Protein AF-0000000087669692 (afdb_homodimer)

Solvent-accessible surface area (backbone atoms only — not comparable to full-atom values): 17038 Å² total; per-residue (Å²): 130,80,78,64,77,82,60,92,46,77,58,38,52,34,36,31,31,27,48,83,91,42,57,36,29,36,57,44,85,36,50,75,47,77,41,70,62,71,89,55,45,75,57,82,96,53,59,87,31,47,56,17,36,40,78,55,97,84,40,79,26,45,31,32,31,46,30,33,65,43,67,43,72,66,70,76,84,46,93,59,8,26,28,41,28,28,48,57,96,85,40,61,37,26,36,36,40,49,28,75,69,48,76,48,77,39,50,35,80,47,56,32,62,45,39,73,72,61,49,75,67,29,44,80,28,45,58,17,31,32,75,42,100,90,43,47,27,43,27,48,31,62,68,58,69,47,57,74,57,52,62,66,77,102,129,81,81,66,77,83,61,90,48,78,57,37,52,33,38,30,29,29,49,84,94,41,56,36,28,37,58,44,84,36,50,75,48,78,41,69,64,71,88,54,47,73,57,83,96,54,59,86,30,47,56,17,34,40,76,57,95,85,40,79,26,45,28,32,33,46,29,34,65,42,67,43,72,68,71,77,84,48,92,60,10,26,28,41,28,28,48,58,96,83,40,60,38,26,36,37,40,50,28,74,68,47,76,49,76,40,50,34,81,48,55,32,64,44,41,75,74,60,48,77,68,29,45,76,29,45,59,18,31,32,74,44,99,89,44,48,26,41,26,47,30,63,68,58,70,48,57,76,58,52,64,67,77,100

Nearest PDB structures (foldseek):
  8c5v-assembly1_H  TM=7.195E-01  e=1.437E-11  Escherichia coli
  2qdl-assembly2_B  TM=7.842E-01  e=9.336E-11  Caldanaerobacter subterraneus subsp. tengcongensis MB4
  2qdl-assembly1_A  TM=7.684E-01  e=5.931E-11  Caldanaerobacter subterraneus subsp. tengcongensis MB4
  4jpb-assembly1_W  TM=7.250E-01  e=1.742E-10  Thermotoga maritima MSB8
  2ho9-assembly1_A  TM=6.344E-01  e=1.627E-08  Escherichia coli

InterPro domains:
  IPR002545 CheW-like domain [PF01584] (13-148)
  IPR002545 CheW-like domain [PS50851] (11-151)
  IPR002545 CheW-like domain [SM00260] (12-146)
  IPR036061 CheW-like domain superfamily [SSF50341] (6-149)
  IPR039315 Chemotaxis protein CheW [PTHR22617] (7-150)

Sequence (308 aa):
MTNAIKQTGAYLEIVSFHLGDQEFCIDIMAIREIRGWAPVTPMPHTPPYVLGLINLRGAVIPVIDMACRLGMKMTEPSERSAIIVTDIAGKLVGLLVEQVSDMMTIKSEDLQPAPEIIPEAQRAFCRGIVALEKTMVCFLNLDTVIADELAQAAMTNAIKQTGAYLEIVSFHLGDQEFCIDIMAIREIRGWAPVTPMPHTPPYVLGLINLRGAVIPVIDMACRLGMKMTEPSERSAIIVTDIAGKLVGLLVEQVSDMMTIKSEDLQPAPEIIPEAQRAFCRGIVALEKTMVCFLNLDTVIADELAQAA

Foldseek 3Di:
DPPPPPDVDQKFKWWWADDVPDIDIDGPVFFPDKAADDQADDDPPDDPQFRHWDDDPNDTAIEGAPQVVVPHDGDDGDRQWMWGWGQDPNHTYTYIGRHTDDIDMDGPVVDAPPAPPCPPVCVQQFPDWDDDPRHIDGDGDVCSVCVPPVVVVD/DPPPPPDVDQKFKWWWADDVPDIDIDGPVFFPDKAADDQADDDPPDDPQFRHWDADPNDTAIEGAPQVVVPHDGDDGDRQWMWGWGQDPNHTYTYIGRHTDDIDMDGPVVDAPPAPPCPPVCVQQFPDWDDDPRHIDGDGDVCSVCVPPVVVVD

pLDDT: mean 79.68, std 17.05, range [22.25, 97.38]

Radius of gyration: 23.12 Å; Cα contacts (8 Å, |Δi|>4): 665; chains: 2; bounding box: 38×72×53 Å

Organism: NCBI:txid484088

Secondary structure (DSSP, 8-state):
--------SSEEEEEEEEETTEEEEEEGGGEEEEEE----B--TT--TTEEEEEEETTEEEEEEEHHHHTTSPPP---TT-EEEEEEETTEEEEEEESEEEEEEEEEGGGEEE--S---HHHHTTEEEEEEETTEEEEEE-HHHHHTTHHHHH-/--------SSEEEEEEEEETTEEEEEEGGGEEEEEE----B--TT--TTEEEEEEETTEEEEEEEHHHHTTSPPP---TT-EEEEEEETTEEEEEEESEEEEEEEEEGGGEEE--S---HHHHTTEEEEEEETTEEEEEE-HHHHHTTHHHHH-

Structure (mmCIF, N/CA/C/O backbone):
data_AF-0000000087669692-model_v1
#
loop_
_entity.id
_entity.type
_entity.pdbx_description
1 polymer 'Chemotaxis protein CheW'
#
loop_
_atom_site.group_PDB
_atom_site.id
_atom_site.type_symbol
_atom_site.label_atom_id
_atom_site.label_alt_id
_atom_site.label_comp_id
_atom_site.label_asym_id
_atom_site.label_entity_id
_atom_site.label_seq_id
_atom_site.pdbx_PDB_ins_code
_atom_site.Cartn_x
_atom_site.Cartn_y
_atom_site.Cartn_z
_atom_site.occupancy
_atom_site.B_iso_or_equiv
_atom_site.auth_seq_id
_atom_site.auth_comp_id
_atom_site.auth_asym_id
_atom_site.auth_atom_id
_atom_site.pdbx_PDB_model_num
ATOM 1 N N . MET A 1 1 ? 18.719 0.475 -1.117 1 22.3 1 MET A N 1
ATOM 2 C CA . MET A 1 1 ? 18.766 0.199 -2.551 1 22.3 1 MET A CA 1
ATOM 3 C C . MET A 1 1 ? 17.359 0.215 -3.143 1 22.3 1 MET A C 1
ATOM 5 O O . MET A 1 1 ? 16.438 -0.427 -2.615 1 22.3 1 MET A O 1
ATOM 9 N N . THR A 1 2 ? 16.953 1.248 -3.791 1 26.53 2 THR A N 1
ATOM 10 C CA . THR A 1 2 ? 15.656 1.554 -4.395 1 26.53 2 THR A CA 1
ATOM 11 C C . THR A 1 2 ? 15.188 0.402 -5.277 1 26.53 2 THR A C 1
ATOM 13 O O . THR A 1 2 ? 15.898 -0.017 -6.191 1 26.53 2 THR A O 1
ATOM 16 N N . ASN A 1 3 ? 14.633 -0.543 -4.711 1 30.31 3 ASN A N 1
ATOM 17 C CA . ASN A 1 3 ? 14.227 -1.7 -5.5 1 30.31 3 ASN A CA 1
ATOM 18 C C . ASN A 1 3 ? 13.57 -1.28 -6.809 1 30.31 3 ASN A C 1
ATOM 20 O O . ASN A 1 3 ? 12.359 -1.04 -6.852 1 30.31 3 ASN A O 1
ATOM 24 N N . ALA A 1 4 ? 14.281 -0.591 -7.605 1 34.56 4 ALA A N 1
ATOM 25 C CA . ALA A 1 4 ? 13.953 -0.287 -8.992 1 34.56 4 ALA A CA 1
ATOM 26 C C . ALA A 1 4 ? 13.461 -1.531 -9.727 1 34.56 4 ALA A C 1
ATOM 28 O O . ALA A 1 4 ? 14.148 -2.557 -9.75 1 34.56 4 ALA A O 1
ATOM 29 N N . ILE A 1 5 ? 12.18 -1.59 -9.867 1 41.03 5 ILE A N 1
ATOM 30 C CA . ILE A 1 5 ? 11.648 -2.629 -10.742 1 41.03 5 ILE A CA 1
ATOM 31 C C . ILE A 1 5 ? 12.305 -2.531 -12.117 1 41.03 5 ILE A C 1
ATOM 33 O O . ILE A 1 5 ? 12.148 -1.529 -12.812 1 41.03 5 ILE A O 1
ATOM 37 N N . LYS A 1 6 ? 13.508 -3.104 -12.289 1 40.5 6 LYS A N 1
ATOM 38 C CA . LYS A 1 6 ? 14.148 -3.17 -13.602 1 40.5 6 LYS A CA 1
ATOM 39 C C . LYS A 1 6 ? 13.195 -3.732 -14.648 1 40.5 6 LYS A C 1
ATOM 41 O O . LYS A 1 6 ? 12.734 -4.871 -14.531 1 40.5 6 LYS A O 1
ATOM 46 N N . GLN A 1 7 ? 12.461 -2.738 -15.234 1 46.75 7 GLN A N 1
ATOM 47 C CA . GLN A 1 7 ? 11.555 -3.158 -16.297 1 46.75 7 GLN A CA 1
ATOM 48 C C . GLN A 1 7 ? 12.234 -3.08 -17.672 1 46.75 7 GLN A C 1
ATOM 50 O O . GLN A 1 7 ? 12.867 -2.072 -18 1 46.75 7 GLN A O 1
ATOM 55 N N . THR A 1 8 ? 12.695 -4.098 -18.266 1 47.72 8 THR A N 1
ATOM 56 C CA . THR A 1 8 ? 13.5 -4.121 -19.484 1 47.72 8 THR A CA 1
ATOM 57 C C . THR A 1 8 ? 12.727 -3.529 -20.656 1 47.72 8 THR A C 1
ATOM 59 O O . THR A 1 8 ? 13.32 -2.973 -21.594 1 47.72 8 THR A O 1
ATOM 62 N N . GLY A 1 9 ? 11.336 -3.781 -20.688 1 57.25 9 GLY A N 1
ATOM 63 C CA . GLY A 1 9 ? 10.586 -3.344 -21.859 1 57.25 9 GLY A CA 1
ATOM 64 C C . GLY A 1 9 ? 9.5 -2.346 -21.516 1 57.25 9 GLY A C 1
ATOM 65 O O . GLY A 1 9 ? 9.219 -2.086 -20.344 1 57.25 9 GLY A O 1
ATOM 66 N N . ALA A 1 10 ? 9.023 -1.703 -22.703 1 70.5 10 ALA A N 1
ATOM 67 C CA . ALA A 1 10 ? 7.969 -0.697 -22.609 1 70.5 10 ALA A CA 1
ATOM 68 C C . ALA A 1 10 ? 6.684 -1.3 -22.062 1 70.5 10 ALA A C 1
ATOM 70 O O . ALA A 1 10 ? 5.844 -0.586 -21.5 1 70.5 10 ALA A O 1
ATOM 71 N N . TYR A 1 11 ? 6.672 -2.738 -22.25 1 77.56 11 TYR A N 1
ATOM 72 C CA . TYR A 1 11 ? 5.43 -3.373 -21.828 1 77.56 11 TYR A CA 1
ATOM 73 C C . TYR A 1 11 ? 5.707 -4.602 -20.969 1 77.56 11 TYR A C 1
ATOM 75 O O . TYR A 1 11 ? 6.785 -5.195 -21.062 1 77.56 11 TYR A O 1
ATOM 83 N N . LEU A 1 12 ? 4.836 -4.859 -20.062 1 80.62 12 LEU A N 1
ATOM 84 C CA . LEU A 1 12 ? 4.863 -6.016 -19.172 1 80.62 12 LEU A CA 1
ATOM 85 C C . LEU A 1 12 ? 3.588 -6.844 -19.312 1 80.62 12 LEU A C 1
ATOM 87 O O . LEU A 1 12 ? 2.486 -6.289 -19.359 1 80.62 12 LEU A O 1
ATOM 91 N N . GLU A 1 13 ? 3.785 -8.18 -19.562 1 86.62 13 GLU A N 1
ATOM 92 C CA . GLU A 1 13 ? 2.646 -9.094 -19.594 1 86.62 13 GLU A CA 1
ATOM 93 C C . GLU A 1 13 ? 2.41 -9.727 -18.219 1 86.62 13 GLU A C 1
ATOM 95 O O . GLU A 1 13 ? 3.316 -10.336 -17.656 1 86.62 13 GLU A O 1
ATOM 100 N N . ILE A 1 14 ? 1.156 -9.531 -17.734 1 90.56 14 ILE A N 1
ATOM 101 C CA . ILE A 1 14 ? 0.878 -10.023 -16.391 1 90.56 14 ILE A CA 1
ATOM 102 C C . ILE A 1 14 ? -0.337 -10.945 -16.422 1 90.56 14 ILE A C 1
ATOM 104 O O . ILE A 1 14 ? -1.172 -10.859 -17.328 1 90.56 14 ILE A O 1
ATOM 108 N N . VAL A 1 15 ? -0.343 -11.93 -15.5 1 94 15 VAL A N 1
ATOM 109 C CA . VAL A 1 15 ? -1.517 -12.742 -15.195 1 94 15 VAL A CA 1
ATOM 110 C C . VAL A 1 15 ? -2.049 -12.383 -13.812 1 94 15 VAL A C 1
ATOM 112 O O . VAL A 1 15 ? -1.288 -12.328 -12.844 1 94 15 VAL A O 1
ATOM 115 N N . SER A 1 16 ? -3.299 -12 -13.727 1 93.19 16 SER A N 1
ATOM 116 C CA . SER A 1 16 ? -3.906 -11.711 -12.438 1 93.19 16 SER A CA 1
ATOM 117 C C . SER A 1 16 ? -4.734 -12.891 -11.938 1 93.19 16 SER A C 1
ATOM 119 O O . SER A 1 16 ? -5.195 -13.711 -12.727 1 93.19 16 SER A O 1
ATOM 121 N N . PHE A 1 17 ? -4.801 -13.031 -10.602 1 93.69 17 PHE A N 1
ATOM 122 C CA . PHE A 1 17 ? -5.59 -14.086 -9.984 1 93.69 17 PHE A CA 1
ATOM 123 C C . PHE A 1 17 ? -6.176 -13.617 -8.656 1 93.69 17 PHE A C 1
ATOM 125 O O . PHE A 1 17 ? -5.688 -12.656 -8.062 1 93.69 17 PHE A O 1
ATOM 132 N N . HIS A 1 18 ? -7.113 -14.422 -8.172 1 92.88 18 HIS A N 1
ATOM 133 C CA . HIS A 1 18 ? -7.793 -14.086 -6.922 1 92.88 18 HIS A CA 1
ATOM 134 C C . HIS A 1 18 ? -7.449 -15.086 -5.82 1 92.88 18 HIS A C 1
ATOM 136 O O . HIS A 1 18 ? -7.324 -16.281 -6.082 1 92.88 18 HIS A O 1
ATOM 142 N N . LEU A 1 19 ? -7.289 -14.586 -4.715 1 92.44 19 LEU A N 1
ATOM 143 C CA . LEU A 1 19 ? -7.289 -15.297 -3.441 1 92.44 19 LEU A CA 1
ATOM 144 C C . LEU A 1 19 ? -8.336 -14.727 -2.496 1 92.44 19 LEU A C 1
ATOM 146 O O . LEU A 1 19 ? -8.102 -13.703 -1.846 1 92.44 19 LEU A O 1
ATOM 150 N N . GLY A 1 20 ? -9.422 -15.406 -2.439 1 87.94 20 GLY A N 1
ATOM 151 C CA . GLY A 1 20 ? -10.539 -14.758 -1.778 1 87.94 20 GLY A CA 1
ATOM 152 C C . GLY A 1 20 ? -10.961 -13.461 -2.449 1 87.94 20 GLY A C 1
ATOM 153 O O . GLY A 1 20 ? -11.211 -13.43 -3.656 1 87.94 20 GLY A O 1
ATOM 154 N N . ASP A 1 21 ? -10.977 -12.398 -1.621 1 80.75 21 ASP A N 1
ATOM 155 C CA . ASP A 1 21 ? -11.438 -11.117 -2.129 1 80.75 21 ASP A CA 1
ATOM 156 C C . ASP A 1 21 ? -10.273 -10.281 -2.666 1 80.75 21 ASP A C 1
ATOM 158 O O . ASP A 1 21 ? -10.477 -9.18 -3.176 1 80.75 21 ASP A O 1
ATOM 162 N N . GLN A 1 22 ? -9.133 -10.828 -2.549 1 82.25 22 GLN A N 1
ATOM 163 C CA . GLN A 1 22 ? -7.961 -10.062 -2.959 1 82.25 22 GLN A CA 1
ATOM 164 C C . GLN A 1 22 ? -7.445 -10.531 -4.316 1 82.25 22 GLN A C 1
ATOM 166 O O . GLN A 1 22 ? -7.508 -11.727 -4.629 1 82.25 22 GLN A O 1
ATOM 171 N N . GLU A 1 23 ? -6.953 -9.5 -5.062 1 87.88 23 GLU A N 1
ATOM 172 C CA . GLU A 1 23 ? -6.375 -9.797 -6.371 1 87.88 23 GLU A CA 1
ATOM 173 C C . GLU A 1 23 ? -4.875 -9.516 -6.387 1 87.88 23 GLU A C 1
ATOM 175 O O . GLU A 1 23 ? -4.418 -8.523 -5.812 1 87.88 23 GLU A O 1
ATOM 180 N N . PHE A 1 24 ? -4.152 -10.453 -7.035 1 88.94 24 PHE A N 1
ATOM 181 C CA . PHE A 1 24 ? -2.713 -10.336 -7.223 1 88.94 24 PHE A CA 1
ATOM 182 C C . PHE A 1 24 ? -2.334 -10.57 -8.68 1 88.94 24 PHE A C 1
ATOM 184 O O . PHE A 1 24 ? -3.154 -11.031 -9.477 1 88.94 24 PHE A O 1
ATOM 191 N N . CYS A 1 25 ? -1.104 -10.195 -8.992 1 89.56 25 CYS A N 1
ATOM 192 C CA . CYS A 1 25 ? -0.641 -10.531 -10.336 1 89.56 25 CYS A CA 1
ATOM 193 C C . CYS A 1 25 ? 0.839 -10.898 -10.328 1 89.56 25 CYS A C 1
ATOM 195 O O . CYS A 1 25 ? 1.552 -10.594 -9.367 1 89.56 25 CYS A O 1
ATOM 197 N N . ILE A 1 26 ? 1.189 -11.711 -11.375 1 91.81 26 ILE A N 1
ATOM 198 C CA . ILE A 1 26 ? 2.576 -12.117 -11.555 1 91.81 26 ILE A CA 1
ATOM 199 C C . ILE A 1 26 ? 2.992 -11.922 -13.008 1 91.81 26 ILE A C 1
ATOM 201 O O . ILE A 1 26 ? 2.143 -11.75 -13.883 1 91.81 26 ILE A O 1
ATOM 205 N N . ASP A 1 27 ? 4.273 -11.945 -13.172 1 86.75 27 ASP A N 1
ATOM 206 C CA . ASP A 1 27 ? 4.863 -11.852 -14.508 1 86.75 27 ASP A CA 1
ATOM 207 C C . ASP A 1 27 ? 4.559 -13.109 -15.328 1 86.75 27 ASP A C 1
ATOM 209 O O . ASP A 1 27 ? 4.824 -14.227 -14.883 1 86.75 27 ASP A O 1
ATOM 213 N N . ILE A 1 28 ? 4.043 -12.883 -16.484 1 91.44 28 ILE A N 1
ATOM 214 C CA . ILE A 1 28 ? 3.705 -14.008 -17.359 1 91.44 28 ILE A CA 1
ATOM 215 C C . ILE A 1 28 ? 4.973 -14.773 -17.734 1 91.44 28 ILE A C 1
ATOM 217 O O . ILE A 1 28 ? 4.918 -15.969 -18 1 91.44 28 ILE A O 1
ATOM 221 N N . MET A 1 29 ? 6.059 -14.141 -17.734 1 84.81 29 MET A N 1
ATOM 222 C CA . MET A 1 29 ? 7.316 -14.75 -18.156 1 84.81 29 MET A CA 1
ATOM 223 C C . MET A 1 29 ? 7.734 -15.859 -17.188 1 84.81 29 MET A C 1
ATOM 225 O O . MET A 1 29 ? 8.508 -16.75 -17.547 1 84.81 29 MET A O 1
ATOM 229 N N . ALA A 1 30 ? 7.234 -15.797 -16.016 1 89.12 30 ALA A N 1
ATOM 230 C CA . ALA A 1 30 ? 7.582 -16.828 -15.023 1 89.12 30 ALA A CA 1
ATOM 231 C C . ALA A 1 30 ? 6.723 -18.062 -15.203 1 89.12 30 ALA A C 1
ATOM 233 O O . ALA A 1 30 ? 7.016 -19.109 -14.617 1 89.12 30 ALA A O 1
ATOM 234 N N . ILE A 1 31 ? 5.699 -17.984 -16.031 1 93.75 31 ILE A N 1
ATOM 235 C CA . ILE A 1 31 ? 4.695 -19.031 -16.109 1 93.75 31 ILE A CA 1
ATOM 236 C C . ILE A 1 31 ? 5.082 -20.047 -17.188 1 93.75 31 ILE A C 1
ATOM 238 O O . ILE A 1 31 ? 5.379 -19.656 -18.328 1 93.75 31 ILE A O 1
ATOM 242 N N . ARG A 1 32 ? 5.078 -21.281 -16.891 1 92.69 32 ARG A N 1
ATOM 243 C CA . ARG A 1 32 ? 5.273 -22.359 -17.859 1 92.69 32 ARG A CA 1
ATOM 244 C C . ARG A 1 32 ? 3.938 -22.859 -18.391 1 92.69 32 ARG A C 1
ATOM 246 O O . ARG A 1 32 ? 3.785 -23.062 -19.594 1 92.69 32 ARG A O 1
ATOM 253 N N . GLU A 1 33 ? 3.045 -23.062 -17.422 1 94.31 33 GLU A N 1
ATOM 254 C CA . GLU A 1 33 ? 1.712 -23.516 -17.812 1 94.31 33 GLU A CA 1
ATOM 255 C C . GLU A 1 33 ? 0.701 -23.266 -16.703 1 94.31 33 GLU A C 1
ATOM 257 O O . GLU A 1 33 ? 1.079 -23.078 -15.539 1 94.31 33 GLU A O 1
ATOM 262 N N . ILE A 1 34 ? -0.523 -23.188 -17.094 1 95.88 34 ILE A N 1
ATOM 263 C CA . ILE A 1 34 ? -1.633 -23.109 -16.141 1 95.88 34 ILE A CA 1
ATOM 264 C C . ILE A 1 34 ? -2.521 -24.344 -16.297 1 95.88 34 ILE A C 1
ATOM 266 O O . ILE A 1 34 ? -2.926 -24.688 -17.406 1 95.88 34 ILE A O 1
ATOM 270 N N . ARG A 1 35 ? -2.781 -25 -15.164 1 94.75 35 ARG A N 1
ATOM 271 C CA . ARG A 1 35 ? -3.582 -26.219 -15.203 1 94.75 35 ARG A CA 1
ATOM 272 C C . ARG A 1 35 ? -4.684 -26.188 -14.148 1 94.75 35 ARG A C 1
ATOM 274 O O . ARG A 1 35 ? -4.605 -25.422 -13.188 1 94.75 35 ARG A O 1
ATOM 281 N N . GLY A 1 36 ? -5.68 -27.047 -14.383 1 95.31 36 GLY A N 1
ATOM 282 C CA . GLY A 1 36 ? -6.703 -27.203 -13.367 1 95.31 36 GLY A CA 1
ATOM 283 C C . GLY A 1 36 ? -6.191 -27.875 -12.109 1 95.31 36 GLY A C 1
ATOM 284 O O . GLY A 1 36 ? -5.172 -28.578 -12.141 1 95.31 36 GLY A O 1
ATOM 285 N N . TRP A 1 37 ? -6.902 -27.594 -11.07 1 93.38 37 TRP A N 1
ATOM 286 C CA . TRP A 1 37 ? -6.512 -28.156 -9.789 1 93.38 37 TRP A CA 1
ATOM 287 C C . TRP A 1 37 ? -6.562 -29.688 -9.828 1 93.38 37 TRP A C 1
ATOM 289 O O . TRP A 1 37 ? -7.48 -30.266 -10.406 1 93.38 37 TRP A O 1
ATOM 299 N N . ALA A 1 38 ? -5.555 -30.344 -9.211 1 90.31 38 ALA A N 1
ATOM 300 C CA . ALA A 1 38 ? -5.484 -31.781 -8.961 1 90.31 38 ALA A CA 1
ATOM 301 C C . ALA A 1 38 ? -4.895 -32.062 -7.582 1 90.31 38 ALA A C 1
ATOM 303 O O . ALA A 1 38 ? -4.055 -31.312 -7.086 1 90.31 38 ALA A O 1
ATOM 304 N N . PRO A 1 39 ? -5.367 -33.125 -7.008 1 89.62 39 PRO A N 1
ATOM 305 C CA . PRO A 1 39 ? -4.832 -33.469 -5.684 1 89.62 39 PRO A CA 1
ATOM 306 C C . PRO A 1 39 ? -3.322 -33.688 -5.695 1 89.62 39 PRO A C 1
ATOM 308 O O . PRO A 1 39 ? -2.771 -34.188 -6.68 1 89.62 39 PRO A O 1
ATOM 311 N N . VAL A 1 40 ? -2.752 -33.25 -4.629 1 92.62 40 VAL A N 1
ATOM 312 C CA . VAL A 1 40 ? -1.3 -33.344 -4.516 1 92.62 40 VAL A CA 1
ATOM 313 C C . VAL A 1 40 ? -0.915 -34.469 -3.557 1 92.62 40 VAL A C 1
ATOM 315 O O . VAL A 1 40 ? -1.729 -34.906 -2.734 1 92.62 40 VAL A O 1
ATOM 318 N N . THR A 1 41 ? 0.289 -34.938 -3.719 1 91.69 41 THR A N 1
ATOM 319 C CA . THR A 1 41 ? 0.853 -35.875 -2.76 1 91.69 41 THR A CA 1
ATOM 320 C C . THR A 1 41 ? 1.49 -35.156 -1.586 1 91.69 41 THR A C 1
ATOM 322 O O . THR A 1 41 ? 2.428 -34.375 -1.771 1 91.69 41 THR A O 1
ATOM 325 N N . PRO A 1 42 ? 0.979 -35.406 -0.406 1 89.12 42 PRO A N 1
ATOM 326 C CA . PRO A 1 42 ? 1.494 -34.656 0.751 1 89.12 42 PRO A CA 1
ATOM 327 C C . PRO A 1 42 ? 2.951 -35 1.062 1 89.12 42 PRO A C 1
ATOM 329 O O . PRO A 1 42 ? 3.395 -36.125 0.823 1 89.12 42 PRO A O 1
ATOM 332 N N . MET A 1 43 ? 3.609 -33.906 1.459 1 85.12 43 MET A N 1
ATOM 333 C CA . MET A 1 43 ? 4.996 -34.031 1.9 1 85.12 43 MET A CA 1
ATOM 334 C C . MET A 1 43 ? 5.105 -33.844 3.408 1 85.12 43 MET A C 1
ATOM 336 O O . MET A 1 43 ? 4.469 -32.969 3.973 1 85.12 43 MET A O 1
ATOM 340 N N . PRO A 1 44 ? 5.973 -34.688 4.035 1 83.12 44 PRO A N 1
ATOM 341 C CA . PRO A 1 44 ? 6.176 -34.469 5.469 1 83.12 44 PRO A CA 1
ATOM 342 C C . PRO A 1 44 ? 7.117 -33.312 5.762 1 83.12 44 PRO A C 1
ATOM 344 O O . PRO A 1 44 ? 7.902 -32.906 4.895 1 83.12 44 PRO A O 1
ATOM 347 N N . HIS A 1 45 ? 6.98 -32.719 6.91 1 81.69 45 HIS A N 1
ATOM 348 C CA . HIS A 1 45 ? 7.891 -31.734 7.469 1 81.69 45 HIS A CA 1
ATOM 349 C C . HIS A 1 45 ? 7.992 -30.5 6.57 1 81.69 45 HIS A C 1
ATOM 351 O O . HIS A 1 45 ? 9.094 -30.031 6.285 1 81.69 45 HIS A O 1
ATOM 357 N N . THR A 1 46 ? 6.949 -30.188 5.938 1 82.25 46 THR A N 1
ATOM 358 C CA . THR A 1 46 ? 6.906 -28.969 5.141 1 82.25 46 THR A CA 1
ATOM 359 C C . THR A 1 46 ? 6.023 -27.922 5.809 1 82.25 46 THR A C 1
ATOM 361 O O . THR A 1 46 ? 5.152 -28.25 6.617 1 82.25 46 THR A O 1
ATOM 364 N N . PRO A 1 47 ? 6.312 -26.734 5.496 1 81.38 47 PRO A N 1
ATOM 365 C CA . PRO A 1 47 ? 5.402 -25.703 5.992 1 81.38 47 PRO A CA 1
ATOM 366 C C . PRO A 1 47 ? 3.965 -25.906 5.527 1 81.38 47 PRO A C 1
ATOM 368 O O . PRO A 1 47 ? 3.73 -26.516 4.488 1 81.38 47 PRO A O 1
ATOM 371 N N . PRO A 1 48 ? 3.047 -25.328 6.262 1 85.5 48 PRO A N 1
ATOM 372 C CA . PRO A 1 48 ? 1.631 -25.562 5.969 1 85.5 48 PRO A CA 1
ATOM 373 C C . PRO A 1 48 ? 1.238 -25.109 4.562 1 85.5 48 PRO A C 1
ATOM 375 O O . PRO A 1 48 ? 0.299 -25.656 3.977 1 85.5 48 PRO A O 1
ATOM 378 N N . TYR A 1 49 ? 1.951 -24.141 4.016 1 89.81 49 TYR A N 1
ATOM 379 C CA . TYR A 1 49 ? 1.546 -23.609 2.723 1 89.81 49 TYR A CA 1
ATOM 380 C C . TYR A 1 49 ? 2.029 -24.5 1.588 1 89.81 49 TYR A C 1
ATOM 382 O O . TYR A 1 49 ? 1.605 -24.344 0.44 1 89.81 49 TYR A O 1
ATOM 390 N N . VAL A 1 50 ? 2.914 -25.453 1.908 1 90.12 50 VAL A N 1
ATOM 391 C CA . VAL A 1 50 ? 3.311 -26.438 0.919 1 90.12 50 VAL A CA 1
ATOM 392 C C . VAL A 1 50 ? 2.332 -27.609 0.942 1 90.12 50 VAL A C 1
ATOM 394 O O . VAL A 1 50 ? 2.309 -28.391 1.897 1 90.12 50 VAL A O 1
ATOM 397 N N . LEU A 1 51 ? 1.579 -27.703 -0.088 1 93.38 51 LEU A N 1
ATOM 398 C CA . LEU A 1 51 ? 0.504 -28.688 -0.11 1 93.38 51 LEU A CA 1
ATOM 399 C C . LEU A 1 51 ? 1.052 -30.094 -0.381 1 93.38 51 LEU A C 1
ATOM 401 O O . LEU A 1 51 ? 0.481 -31.078 0.073 1 93.38 51 LEU A O 1
ATOM 405 N N . GLY A 1 52 ? 2.078 -30.109 -1.197 1 93.12 52 GLY A N 1
ATOM 406 C CA . GLY A 1 52 ? 2.654 -31.375 -1.599 1 93.12 52 GLY A CA 1
ATOM 407 C C . GLY A 1 52 ? 3.262 -31.344 -2.988 1 93.12 52 GLY A C 1
ATOM 408 O O . GLY A 1 52 ? 3.795 -30.328 -3.416 1 93.12 52 GLY A O 1
ATOM 409 N N . LEU A 1 53 ? 3.24 -32.594 -3.596 1 92.88 53 LEU A N 1
ATOM 410 C CA . LEU A 1 53 ? 3.893 -32.75 -4.895 1 92.88 53 LEU A CA 1
ATOM 411 C C . LEU A 1 53 ? 2.887 -33.125 -5.965 1 92.88 53 LEU A C 1
ATOM 413 O O . LEU A 1 53 ? 1.93 -33.875 -5.688 1 92.88 53 LEU A O 1
ATOM 417 N N . ILE A 1 54 ? 3.172 -32.656 -7.137 1 92.25 54 ILE A N 1
ATOM 418 C CA . ILE A 1 54 ? 2.486 -33.188 -8.312 1 92.25 54 ILE A CA 1
ATOM 419 C C . ILE A 1 54 ? 3.514 -33.656 -9.352 1 92.25 54 ILE A C 1
ATOM 421 O O . ILE A 1 54 ? 4.68 -33.25 -9.289 1 92.25 54 ILE A O 1
ATOM 425 N N . ASN A 1 55 ? 3.041 -34.562 -10.133 1 90.56 55 ASN A N 1
ATOM 426 C CA . ASN A 1 55 ? 3.871 -35 -11.25 1 90.56 55 ASN A CA 1
ATOM 427 C C . ASN A 1 55 ? 3.43 -34.344 -12.562 1 90.56 55 ASN A C 1
ATOM 429 O O . ASN A 1 55 ? 2.279 -34.5 -12.977 1 90.56 55 ASN A O 1
ATOM 433 N N . LEU A 1 56 ? 4.348 -33.562 -13.125 1 87.5 56 LEU A N 1
ATOM 434 C CA . LEU A 1 56 ? 4.105 -32.969 -14.438 1 87.5 56 LEU A CA 1
ATOM 435 C C . LEU A 1 56 ? 5.082 -33.5 -15.477 1 87.5 56 LEU A C 1
ATOM 437 O O . LEU A 1 56 ? 6.254 -33.125 -15.484 1 87.5 56 LEU A O 1
ATOM 441 N N . ARG A 1 57 ? 4.586 -34.312 -16.438 1 84 57 ARG A N 1
ATOM 442 C CA . ARG A 1 57 ? 5.398 -34.938 -17.484 1 84 57 ARG A CA 1
ATOM 443 C C . ARG A 1 57 ? 6.711 -35.469 -16.922 1 84 57 ARG A C 1
ATOM 445 O O . ARG A 1 57 ? 7.785 -35.188 -17.453 1 84 57 ARG A O 1
ATOM 452 N N . GLY A 1 58 ? 6.637 -36.125 -15.789 1 87.56 58 GLY A N 1
ATOM 453 C CA . GLY A 1 58 ? 7.781 -36.812 -15.195 1 87.56 58 GLY A CA 1
ATOM 454 C C . GLY A 1 58 ? 8.523 -35.938 -14.188 1 87.56 58 GLY A C 1
ATOM 455 O O . GLY A 1 58 ? 9.383 -36.438 -13.453 1 87.56 58 GLY A O 1
ATOM 456 N N . ALA A 1 59 ? 8.266 -34.75 -14.188 1 87.31 59 ALA A N 1
ATOM 457 C CA . ALA A 1 59 ? 8.906 -33.844 -13.227 1 87.31 59 ALA A CA 1
ATOM 458 C C . ALA A 1 59 ? 8.078 -33.75 -11.953 1 87.31 59 ALA A C 1
ATOM 460 O O . ALA A 1 59 ? 6.859 -33.531 -12.008 1 87.31 59 ALA A O 1
ATOM 461 N N . VAL A 1 60 ? 8.68 -33.969 -10.805 1 90.62 60 VAL A N 1
ATOM 462 C CA . VAL A 1 60 ? 8.023 -33.812 -9.516 1 90.62 60 VAL A CA 1
ATOM 463 C C . VAL A 1 60 ? 8.109 -32.344 -9.07 1 90.62 60 VAL A C 1
ATOM 465 O O . VAL A 1 60 ? 9.203 -31.797 -8.898 1 90.62 60 VAL A O 1
ATOM 468 N N . ILE A 1 61 ? 7.012 -31.75 -8.859 1 91.69 61 ILE A N 1
ATOM 469 C CA . ILE A 1 61 ? 6.934 -30.312 -8.62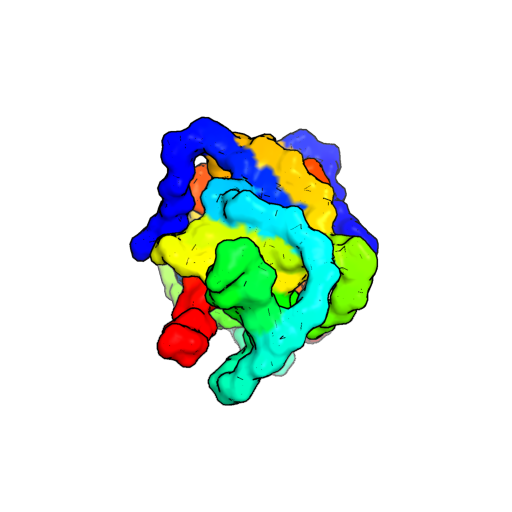5 1 91.69 61 ILE A CA 1
ATOM 470 C C . ILE A 1 61 ? 6.207 -30.031 -7.312 1 91.69 61 ILE A C 1
ATOM 472 O O . ILE A 1 61 ? 5.113 -30.562 -7.082 1 91.69 61 ILE A O 1
ATOM 476 N N . PRO A 1 62 ? 6.805 -29.234 -6.473 1 92.62 62 PRO A N 1
ATOM 477 C CA . PRO A 1 62 ? 6.051 -28.844 -5.277 1 92.62 62 PRO A CA 1
ATOM 478 C C . PRO A 1 62 ? 4.922 -27.859 -5.594 1 92.62 62 PRO A C 1
ATOM 480 O O . PRO A 1 62 ? 5.031 -27.062 -6.527 1 92.62 62 PRO A O 1
ATOM 483 N N . VAL A 1 63 ? 3.896 -27.984 -4.797 1 94.19 63 VAL A N 1
ATOM 484 C CA . VAL A 1 63 ? 2.752 -27.094 -4.957 1 94.19 63 VAL A CA 1
ATOM 485 C C . VAL A 1 63 ? 2.559 -26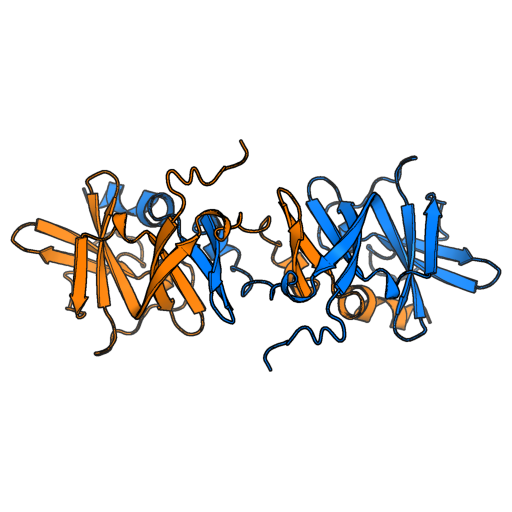.25 -3.691 1 94.19 63 VAL A C 1
ATOM 487 O O . VAL A 1 63 ? 2.52 -26.797 -2.584 1 94.19 63 VAL A O 1
ATOM 490 N N . ILE A 1 64 ? 2.494 -24.906 -3.912 1 93.88 64 ILE A N 1
ATOM 491 C CA . ILE A 1 64 ? 2.316 -23.953 -2.826 1 93.88 64 ILE A CA 1
ATOM 492 C C . ILE A 1 64 ? 0.897 -23.391 -2.863 1 93.88 64 ILE A C 1
ATOM 494 O O . ILE A 1 64 ? 0.402 -23.016 -3.926 1 93.88 64 ILE A O 1
ATOM 498 N N . ASP A 1 65 ? 0.234 -23.438 -1.718 1 94.81 65 ASP A N 1
ATOM 499 C CA . ASP A 1 65 ? -1.003 -22.672 -1.585 1 94.81 65 ASP A CA 1
ATOM 500 C C . ASP A 1 65 ? -0.715 -21.172 -1.435 1 94.81 65 ASP A C 1
ATOM 502 O O . ASP A 1 65 ? -0.275 -20.734 -0.373 1 94.81 65 ASP A O 1
ATOM 506 N N . MET A 1 66 ? -1.027 -20.391 -2.371 1 94.94 66 MET A N 1
ATOM 507 C CA . MET A 1 66 ? -0.662 -18.969 -2.389 1 94.94 66 MET A CA 1
ATOM 508 C C . MET A 1 66 ? -1.39 -18.219 -1.287 1 94.94 66 MET A C 1
ATOM 510 O O . MET A 1 66 ? -0.832 -17.297 -0.693 1 94.94 66 MET A O 1
ATOM 514 N N . ALA A 1 67 ? -2.697 -18.594 -1.05 1 93.62 67 ALA A N 1
ATOM 515 C CA . ALA A 1 67 ? -3.445 -17.922 0.01 1 93.62 67 ALA A CA 1
ATOM 516 C C . ALA A 1 67 ? -2.756 -18.094 1.361 1 93.62 67 ALA A C 1
ATOM 518 O O . ALA A 1 67 ? -2.461 -17.109 2.045 1 93.62 67 ALA A O 1
ATOM 519 N N . CYS A 1 68 ? -2.369 -19.281 1.654 1 90.5 68 CYS A N 1
ATOM 520 C CA . CYS A 1 68 ? -1.701 -19.578 2.918 1 90.5 68 CYS A CA 1
ATOM 521 C C . CYS A 1 68 ? -0.33 -18.906 2.973 1 90.5 68 CYS A C 1
ATOM 523 O O . CYS A 1 68 ? 0.047 -18.328 3.998 1 90.5 68 CYS A O 1
ATOM 525 N N . ARG A 1 69 ? 0.437 -18.984 1.94 1 88 69 ARG A N 1
ATOM 526 C CA . ARG A 1 69 ? 1.778 -18.406 1.871 1 88 69 ARG A CA 1
ATOM 527 C C . ARG A 1 69 ? 1.75 -16.906 2.133 1 88 69 ARG A C 1
ATOM 529 O O . ARG A 1 69 ? 2.674 -16.359 2.736 1 88 69 ARG A O 1
ATOM 536 N N . LEU A 1 70 ? 0.635 -16.312 1.699 1 86 70 LEU A N 1
ATOM 537 C CA . LEU A 1 70 ? 0.522 -14.859 1.805 1 86 70 LEU A CA 1
ATOM 538 C C . LEU A 1 70 ? -0.217 -14.461 3.08 1 86 70 LEU A C 1
ATOM 540 O O . LEU A 1 70 ? -0.631 -13.312 3.229 1 86 70 LEU A O 1
ATOM 544 N N . GLY A 1 71 ? -0.473 -15.484 3.918 1 83.25 71 GLY A N 1
ATOM 545 C CA . GLY A 1 71 ? -1.031 -15.195 5.23 1 83.25 71 GLY A CA 1
ATOM 546 C C . GLY A 1 71 ? -2.547 -15.141 5.234 1 83.25 71 GLY A C 1
ATOM 547 O O . GLY A 1 71 ? -3.148 -14.531 6.121 1 83.25 71 GLY A O 1
ATOM 548 N N . MET A 1 72 ? -3.129 -15.656 4.27 1 86.12 72 MET A N 1
ATOM 549 C CA . MET A 1 72 ? -4.582 -15.695 4.164 1 86.12 72 MET A CA 1
ATOM 550 C C . MET A 1 72 ? -5.117 -17.078 4.496 1 86.12 72 MET A C 1
ATOM 552 O O . MET A 1 72 ? -4.344 -18 4.785 1 86.12 72 MET A O 1
ATOM 556 N N . LYS A 1 73 ? -6.402 -17.156 4.52 1 90.56 73 LYS A N 1
ATOM 557 C CA . LYS A 1 73 ? -7.016 -18.469 4.707 1 90.56 73 LYS A CA 1
ATOM 558 C C . LYS A 1 73 ? -6.688 -19.391 3.543 1 90.56 73 LYS A C 1
ATOM 560 O O . LYS A 1 73 ? -6.719 -18.984 2.381 1 90.56 73 LYS A O 1
ATOM 565 N N . MET A 1 74 ? -6.406 -20.641 3.879 1 92.75 74 MET A N 1
ATOM 566 C CA . MET A 1 74 ? -6.043 -21.641 2.885 1 92.75 74 MET A CA 1
ATOM 567 C C . MET A 1 74 ? -7.113 -21.75 1.807 1 92.75 74 MET A C 1
ATOM 569 O O . MET A 1 74 ? -8.312 -21.75 2.111 1 92.75 74 MET A O 1
ATOM 573 N N . THR A 1 75 ? -6.645 -21.969 0.646 1 92.44 75 THR A N 1
ATOM 574 C CA . THR A 1 75 ? -7.535 -22.094 -0.502 1 92.44 75 THR A CA 1
ATOM 575 C C . THR A 1 75 ? -8.312 -23.406 -0.445 1 92.44 75 THR A C 1
ATOM 577 O O . THR A 1 75 ? -7.73 -24.469 -0.193 1 92.44 75 THR A O 1
ATOM 580 N N . GLU A 1 76 ? -9.602 -23.281 -0.594 1 93.19 76 GLU A N 1
ATOM 581 C CA . GLU A 1 76 ? -10.414 -24.469 -0.861 1 93.19 76 GLU A CA 1
ATOM 582 C C . GLU A 1 76 ? -10.602 -24.688 -2.359 1 93.19 76 GLU A C 1
ATOM 584 O O . GLU A 1 76 ? -11.383 -23.969 -2.998 1 93.19 76 GLU A O 1
ATOM 589 N N . PRO A 1 77 ? -9.891 -25.719 -2.867 1 93 77 PRO A N 1
ATOM 590 C CA . PRO A 1 77 ? -9.898 -25.891 -4.324 1 93 77 PRO A CA 1
ATOM 591 C C . PRO A 1 77 ? -11.297 -26.156 -4.879 1 93 77 PRO A C 1
ATOM 593 O O . PRO A 1 77 ? -12.094 -26.859 -4.25 1 93 77 PRO A O 1
ATOM 596 N N . SER A 1 78 ? -11.586 -25.531 -5.938 1 93.38 78 SER A N 1
ATOM 597 C CA . SER A 1 78 ? -12.812 -25.703 -6.707 1 93.38 78 SER A CA 1
ATOM 598 C C . SER A 1 78 ? -12.516 -25.922 -8.188 1 93.38 78 SER A C 1
ATOM 600 O O . SER A 1 78 ? -11.352 -26.031 -8.578 1 93.38 78 SER A O 1
ATOM 602 N N . GLU A 1 79 ? -13.555 -26.047 -9.016 1 93.62 79 GLU A N 1
ATOM 603 C CA . GLU A 1 79 ? -13.391 -26.219 -10.453 1 93.62 79 GLU A CA 1
ATOM 604 C C . GLU A 1 79 ? -12.727 -25.016 -11.094 1 93.62 79 GLU A C 1
ATOM 606 O O . GLU A 1 79 ? -12.141 -25.109 -12.172 1 93.62 79 GLU A O 1
ATOM 611 N N . ARG A 1 80 ? -12.797 -23.922 -10.352 1 94 80 ARG A N 1
ATOM 612 C CA . ARG A 1 80 ? -12.227 -22.688 -10.898 1 94 80 ARG A CA 1
ATOM 613 C C . ARG A 1 80 ? -10.773 -22.531 -10.469 1 94 80 ARG A C 1
ATOM 615 O O . ARG A 1 80 ? -10.047 -21.703 -11.023 1 94 80 ARG A O 1
ATOM 622 N N . SER A 1 81 ? -10.375 -23.328 -9.508 1 97.38 81 SER A N 1
ATOM 623 C CA . SER A 1 81 ? -9.016 -23.219 -9 1 97.38 81 SER A CA 1
ATOM 624 C C . SER A 1 81 ? -8 -23.688 -10.039 1 97.38 81 SER A C 1
ATOM 626 O O . SER A 1 81 ? -8.328 -24.516 -10.906 1 97.38 81 SER A O 1
ATOM 628 N N . ALA A 1 82 ? -6.852 -23.141 -9.953 1 97.38 82 ALA A N 1
ATOM 629 C CA . ALA A 1 82 ? -5.816 -23.484 -10.922 1 97.38 82 ALA A CA 1
ATOM 630 C C . ALA A 1 82 ? -4.449 -23.594 -10.25 1 97.38 82 ALA A C 1
ATOM 632 O O . ALA A 1 82 ? -4.215 -22.953 -9.219 1 97.38 82 ALA A O 1
ATOM 633 N N . ILE A 1 83 ? -3.615 -24.453 -10.805 1 96.94 83 ILE A N 1
ATOM 634 C CA . ILE A 1 83 ? -2.195 -24.469 -10.469 1 96.94 83 ILE A CA 1
ATOM 635 C C . ILE A 1 83 ? -1.396 -23.75 -11.555 1 96.94 83 ILE A C 1
ATOM 637 O O . ILE A 1 83 ? -1.391 -24.172 -12.711 1 96.94 83 ILE A O 1
ATOM 641 N N . ILE A 1 84 ? -0.807 -22.625 -11.156 1 96.81 84 ILE A N 1
ATOM 642 C CA . ILE A 1 84 ? 0.114 -21.922 -12.047 1 96.81 84 ILE A CA 1
ATOM 643 C C . ILE A 1 84 ? 1.521 -22.5 -11.883 1 96.81 84 ILE A C 1
ATOM 645 O O . ILE A 1 84 ? 2.18 -22.266 -10.867 1 96.81 84 ILE A O 1
ATOM 649 N N . VAL A 1 85 ? 1.925 -23.219 -12.883 1 95.5 85 VAL A N 1
ATOM 650 C CA . VAL A 1 85 ? 3.271 -23.781 -12.852 1 95.5 85 VAL A CA 1
ATOM 651 C C . VAL A 1 85 ? 4.285 -22.719 -13.281 1 95.5 85 VAL A C 1
ATOM 653 O O . VAL A 1 85 ? 4.195 -22.188 -14.391 1 95.5 85 VAL A O 1
ATOM 656 N N . THR A 1 86 ? 5.18 -22.438 -12.352 1 93.88 86 THR A N 1
ATOM 657 C CA . THR A 1 86 ? 6.164 -21.391 -12.617 1 93.88 86 THR A CA 1
ATOM 658 C C . THR A 1 86 ? 7.566 -21.984 -12.719 1 93.88 86 THR A C 1
ATOM 660 O O . THR A 1 86 ? 7.816 -23.094 -12.234 1 93.88 86 THR A O 1
ATOM 663 N N . ASP A 1 87 ? 8.398 -21.312 -13.508 1 88.19 87 ASP A N 1
ATOM 664 C CA . ASP A 1 87 ? 9.836 -21.578 -13.562 1 88.19 87 ASP A CA 1
ATOM 665 C C . ASP A 1 87 ? 10.633 -20.375 -13.062 1 88.19 87 ASP A C 1
ATOM 667 O O . ASP A 1 87 ? 10.758 -19.375 -13.758 1 88.19 87 ASP A O 1
ATOM 671 N N . ILE A 1 88 ? 11.039 -20.594 -11.805 1 76.62 88 ILE A N 1
ATOM 672 C CA . ILE A 1 88 ? 11.75 -19.516 -11.141 1 76.62 88 ILE A CA 1
ATOM 673 C C . ILE A 1 88 ? 13.203 -19.938 -10.898 1 76.62 88 ILE A C 1
ATOM 675 O O . ILE A 1 88 ? 13.477 -20.797 -10.055 1 76.62 88 ILE A O 1
ATOM 679 N N . ALA A 1 89 ? 14.094 -19.266 -11.594 1 70.62 89 ALA A N 1
ATOM 680 C CA . ALA A 1 89 ? 15.516 -19.562 -11.469 1 70.62 89 ALA A CA 1
ATOM 681 C C . ALA A 1 89 ? 15.773 -21.062 -11.695 1 70.62 89 ALA A C 1
ATOM 683 O O . ALA A 1 89 ? 16.531 -21.688 -10.945 1 70.62 89 ALA A O 1
ATOM 684 N N . GLY A 1 90 ? 14.992 -21.641 -12.594 1 77.75 90 GLY A N 1
ATOM 685 C CA . GLY A 1 90 ? 15.211 -23.031 -12.969 1 77.75 90 GLY A CA 1
ATOM 686 C C . GLY A 1 90 ? 14.461 -24.016 -12.094 1 77.75 90 GLY A C 1
ATOM 687 O O . GLY A 1 90 ? 14.578 -25.234 -12.273 1 77.75 90 GLY A O 1
ATOM 688 N N . LYS A 1 91 ? 13.773 -23.547 -11.172 1 81.12 91 LYS A N 1
ATOM 689 C CA . LYS A 1 91 ? 12.984 -24.406 -10.289 1 81.12 91 LYS A CA 1
ATOM 690 C C . LYS A 1 91 ? 11.5 -24.344 -10.641 1 81.12 91 LYS A C 1
ATOM 692 O O . LYS A 1 91 ? 10.93 -23.25 -10.742 1 81.12 91 LYS A O 1
ATOM 697 N N . LEU A 1 92 ? 10.992 -25.516 -10.836 1 90.44 92 LEU A N 1
ATOM 698 C CA . LEU A 1 92 ? 9.562 -25.609 -11.117 1 90.44 92 LEU A CA 1
ATOM 699 C C . LEU A 1 92 ? 8.758 -25.641 -9.82 1 90.44 92 LEU A C 1
ATOM 701 O O . LEU A 1 92 ? 9.047 -26.438 -8.93 1 90.44 92 LEU A O 1
ATOM 705 N N . VAL A 1 93 ? 7.809 -24.734 -9.727 1 91.88 93 VAL A N 1
ATOM 706 C CA . VAL A 1 93 ? 6.93 -24.688 -8.555 1 91.88 93 VAL A CA 1
ATOM 707 C C . VAL A 1 93 ? 5.496 -24.422 -9.008 1 91.88 93 VAL A C 1
ATOM 709 O O . VAL A 1 93 ? 5.25 -23.578 -9.875 1 91.88 93 VAL A O 1
ATOM 712 N N . GLY A 1 94 ? 4.598 -25.203 -8.469 1 95.69 94 GLY A N 1
ATOM 713 C CA . GLY A 1 94 ? 3.184 -24.938 -8.688 1 95.69 94 GLY A CA 1
ATOM 714 C C . GLY A 1 94 ? 2.572 -24.031 -7.645 1 95.69 94 GLY A C 1
ATOM 715 O O . GLY A 1 94 ? 2.775 -24.219 -6.445 1 95.69 94 GLY A O 1
ATOM 716 N N . LEU A 1 95 ? 1.856 -23 -8.078 1 96.12 95 LEU A N 1
ATOM 717 C CA . LEU A 1 95 ? 1.147 -22.062 -7.207 1 96.12 95 LEU A CA 1
ATOM 718 C C . LEU A 1 95 ? -0.36 -22.281 -7.297 1 96.12 95 LEU A C 1
ATOM 720 O O . LEU A 1 95 ? -0.97 -22 -8.336 1 96.12 95 LEU A O 1
ATOM 724 N N . LEU A 1 96 ? -0.94 -22.781 -6.289 1 97.25 96 LEU A N 1
ATOM 725 C CA . LEU A 1 96 ? -2.391 -22.938 -6.242 1 97.25 96 LEU A CA 1
ATOM 726 C C . LEU A 1 96 ? -3.074 -21.609 -6 1 97.25 96 LEU A C 1
ATOM 728 O O . LEU A 1 96 ? -2.734 -20.891 -5.047 1 97.25 96 LEU A O 1
ATOM 732 N N . VAL A 1 97 ? -3.959 -21.234 -6.855 1 97.38 97 VAL A N 1
ATOM 733 C CA . VAL A 1 97 ? -4.758 -20.031 -6.695 1 97.38 97 VAL A CA 1
ATOM 734 C C . VAL A 1 97 ? -6.242 -20.375 -6.805 1 97.38 97 VAL A C 1
ATOM 736 O O . VAL A 1 97 ? -6.605 -21.391 -7.379 1 97.38 97 VAL A O 1
ATOM 739 N N . GLU A 1 98 ? -7.055 -19.5 -6.234 1 96.56 98 GLU A N 1
ATOM 740 C CA . GLU A 1 98 ? -8.492 -19.75 -6.25 1 96.56 98 GLU A CA 1
ATOM 741 C C . GLU A 1 98 ? -9.062 -19.609 -7.656 1 96.56 98 GLU A C 1
ATOM 743 O O . GLU A 1 98 ? -9.938 -20.391 -8.055 1 96.56 98 GLU A O 1
ATOM 748 N N . GLN A 1 99 ? -8.609 -18.578 -8.328 1 95.88 99 GLN A N 1
ATOM 749 C CA . GLN A 1 99 ? -9.102 -18.344 -9.68 1 95.88 99 GLN A CA 1
ATOM 750 C C . GLN A 1 99 ? -8.148 -17.438 -10.461 1 95.88 99 GLN A C 1
ATOM 752 O O . GLN A 1 99 ? -7.699 -16.406 -9.953 1 95.88 99 GLN A O 1
ATOM 757 N N . VAL A 1 100 ? -7.793 -17.906 -11.695 1 95.5 100 VAL A N 1
ATOM 758 C CA . VAL A 1 100 ? -7.082 -17.016 -12.609 1 95.5 100 VAL A CA 1
ATOM 759 C C . VAL A 1 100 ? -8.062 -16.031 -13.227 1 95.5 100 VAL A C 1
ATOM 761 O O . VAL A 1 100 ? -9.156 -16.406 -13.656 1 95.5 100 VAL A O 1
ATOM 764 N N . SER A 1 101 ? -7.688 -14.781 -13.164 1 91.31 101 SER A N 1
ATOM 765 C CA . SER A 1 101 ? -8.609 -13.734 -13.594 1 91.31 101 SER A CA 1
ATOM 766 C C . SER A 1 101 ? -8.328 -13.305 -15.023 1 91.31 101 SER A C 1
ATOM 768 O O . SER A 1 101 ? -9.125 -13.57 -15.93 1 91.31 101 SER A O 1
ATOM 770 N N . ASP A 1 102 ? -7.242 -12.508 -15.297 1 88.06 102 ASP A N 1
ATOM 771 C CA . ASP A 1 102 ? -6.98 -11.945 -16.609 1 88.06 102 ASP A CA 1
ATOM 772 C C . ASP A 1 102 ? -5.492 -12 -16.953 1 88.06 102 ASP A C 1
ATOM 774 O O . ASP A 1 102 ? -4.648 -12.055 -16.062 1 88.06 102 ASP A O 1
ATOM 778 N N . MET A 1 103 ? -5.328 -12.234 -18.234 1 90.69 103 MET A N 1
ATOM 779 C CA . MET A 1 103 ? -4.004 -11.977 -18.797 1 90.69 103 MET A CA 1
ATOM 780 C C . MET A 1 103 ? -3.982 -10.656 -19.562 1 90.69 103 MET A C 1
ATOM 782 O O . MET A 1 103 ? -4.832 -10.414 -20.422 1 90.69 103 MET A O 1
ATOM 786 N N . MET A 1 104 ? -3.088 -9.758 -19.141 1 87.12 104 MET A N 1
ATOM 787 C CA . MET A 1 104 ? -3.102 -8.438 -19.766 1 87.12 104 MET A CA 1
ATOM 788 C C . MET A 1 104 ? -1.684 -7.914 -19.969 1 87.12 104 MET A C 1
ATOM 790 O O . MET A 1 104 ? -0.738 -8.422 -19.359 1 87.12 104 MET A O 1
ATOM 794 N N . THR A 1 105 ? -1.611 -6.977 -20.875 1 86 105 THR A N 1
ATOM 795 C CA . THR A 1 105 ? -0.382 -6.23 -21.125 1 86 105 THR A CA 1
ATOM 796 C C . THR A 1 105 ? -0.474 -4.824 -20.531 1 86 105 THR A C 1
ATOM 798 O O . THR A 1 105 ? -1.464 -4.121 -20.75 1 86 105 THR A O 1
ATOM 801 N N . ILE A 1 106 ? 0.533 -4.594 -19.688 1 81.38 106 ILE A N 1
ATOM 802 C CA . ILE A 1 106 ? 0.553 -3.248 -19.125 1 81.38 106 ILE A CA 1
ATOM 803 C C . ILE A 1 106 ? 1.828 -2.525 -19.547 1 81.38 106 ILE A C 1
ATOM 805 O O . ILE A 1 106 ? 2.801 -3.162 -19.969 1 81.38 106 ILE A O 1
ATOM 809 N N . LYS A 1 107 ? 1.735 -1.153 -19.484 1 79.19 107 LYS A N 1
ATOM 810 C CA . LYS A 1 107 ? 2.98 -0.403 -19.625 1 79.19 107 LYS A CA 1
ATOM 811 C C . LYS A 1 107 ? 3.875 -0.589 -18.391 1 79.19 107 LYS A C 1
ATOM 813 O O . LYS A 1 107 ? 3.391 -0.608 -17.266 1 79.19 107 LYS A O 1
ATOM 818 N N . SER A 1 108 ? 5.137 -0.746 -18.703 1 73 108 SER A N 1
ATOM 819 C CA . SER A 1 108 ? 6.086 -0.948 -17.625 1 73 108 SER A CA 1
ATOM 820 C C . SER A 1 108 ? 6.027 0.196 -16.609 1 73 108 SER A C 1
ATOM 822 O O . SER A 1 108 ? 6.23 -0.012 -15.414 1 73 108 SER A O 1
ATOM 824 N N . GLU A 1 109 ? 5.688 1.324 -17.078 1 65.19 109 GLU A N 1
ATOM 825 C CA . GLU A 1 109 ? 5.609 2.506 -16.234 1 65.19 109 GLU A CA 1
ATOM 826 C C . GLU A 1 109 ? 4.406 2.432 -15.289 1 65.19 109 GLU A C 1
ATOM 828 O O . GLU A 1 109 ? 4.328 3.17 -14.312 1 65.19 109 GLU A O 1
ATOM 833 N N . ASP A 1 110 ? 3.527 1.537 -15.641 1 69.94 110 ASP A N 1
ATOM 834 C CA . ASP A 1 110 ? 2.344 1.393 -14.805 1 69.94 110 ASP A CA 1
ATOM 835 C C . ASP A 1 110 ? 2.641 0.534 -13.578 1 69.94 110 ASP A C 1
ATOM 837 O O . ASP A 1 110 ? 1.836 0.472 -12.641 1 69.94 110 ASP A O 1
ATOM 841 N N . LEU A 1 111 ? 3.67 -0.182 -13.672 1 72.06 111 LEU A N 1
ATOM 842 C CA . LEU A 1 111 ? 4.137 -0.862 -12.469 1 72.06 111 LEU A CA 1
ATOM 843 C C . LEU A 1 111 ? 4.84 0.114 -11.531 1 72.06 111 LEU A C 1
ATOM 845 O O . LEU A 1 111 ? 5.906 0.641 -11.867 1 72.06 111 LEU A O 1
ATOM 849 N N . GLN A 1 112 ? 4.137 0.382 -10.5 1 67.19 112 GLN A N 1
ATOM 850 C CA . GLN A 1 112 ? 4.648 1.376 -9.562 1 67.19 112 GLN A CA 1
ATOM 851 C C . GLN A 1 112 ? 5.215 0.71 -8.312 1 67.19 112 GLN A C 1
ATOM 853 O O . GLN A 1 112 ? 4.781 -0.377 -7.93 1 67.19 112 GLN A O 1
ATOM 858 N N . PRO A 1 113 ? 6.293 1.32 -7.824 1 57.69 113 PRO A N 1
ATOM 859 C CA . PRO A 1 113 ? 6.801 0.764 -6.566 1 57.69 113 PRO A CA 1
ATOM 860 C C . PRO A 1 113 ? 5.723 0.651 -5.492 1 57.69 113 PRO A C 1
ATOM 862 O O . PRO A 1 113 ? 4.801 1.471 -5.449 1 57.69 113 PRO A O 1
ATOM 865 N N . ALA A 1 114 ? 5.688 -0.608 -4.98 1 53.72 114 ALA A N 1
ATOM 866 C CA . ALA A 1 114 ? 4.781 -0.723 -3.838 1 53.72 114 ALA A CA 1
ATOM 867 C C . ALA A 1 114 ? 4.973 0.44 -2.869 1 53.72 114 ALA A C 1
ATOM 869 O O . ALA A 1 114 ? 6.102 0.788 -2.52 1 53.72 114 ALA A O 1
ATOM 870 N N . PRO A 1 115 ? 4.059 1.347 -2.957 1 49.66 115 PRO A N 1
ATOM 871 C CA . PRO A 1 115 ? 4.27 2.424 -1.988 1 49.66 115 PRO A CA 1
ATOM 872 C C . PRO A 1 115 ? 4.867 1.929 -0.674 1 49.66 115 PRO A C 1
ATOM 874 O O . PRO A 1 115 ? 4.695 0.76 -0.317 1 49.66 115 PRO A O 1
ATOM 877 N N . GLU A 1 116 ? 5.941 2.561 -0.33 1 49.34 116 GLU A N 1
ATOM 878 C CA . GLU A 1 116 ? 6.355 2.154 1.01 1 49.34 116 GLU A CA 1
ATOM 879 C C . GLU A 1 116 ? 5.164 1.681 1.837 1 49.34 116 GLU A C 1
ATOM 881 O O . GLU A 1 116 ? 4.105 2.311 1.827 1 49.34 116 GLU A O 1
ATOM 886 N N . ILE A 1 117 ? 5.047 0.34 1.853 1 48.97 117 ILE A N 1
ATOM 887 C CA . ILE A 1 117 ? 4.074 -0.383 2.664 1 48.97 117 ILE A CA 1
ATOM 888 C C . ILE A 1 117 ? 3.564 0.52 3.783 1 48.97 117 ILE A C 1
ATOM 890 O O . ILE A 1 117 ? 4.348 1.02 4.594 1 48.97 117 ILE A O 1
ATOM 894 N N . ILE A 1 118 ? 2.43 1.022 3.428 1 58.56 118 ILE A N 1
ATOM 895 C CA . ILE A 1 118 ? 1.808 1.726 4.543 1 58.56 118 ILE A CA 1
ATOM 896 C C . ILE A 1 118 ? 1.685 0.787 5.742 1 58.56 118 ILE A C 1
ATOM 898 O O . ILE A 1 118 ? 1.005 -0.24 5.668 1 58.56 118 ILE A O 1
ATOM 902 N N . PRO A 1 119 ? 2.596 0.957 6.605 1 60.56 119 PRO A N 1
ATOM 903 C CA . PRO A 1 119 ? 2.424 0.156 7.82 1 60.56 119 PRO A CA 1
ATOM 904 C C . PRO A 1 119 ? 0.963 0.051 8.258 1 60.56 119 PRO A C 1
ATOM 906 O O . PRO A 1 119 ? 0.171 0.961 7.996 1 60.56 119 PRO A O 1
ATOM 909 N N . GLU A 1 120 ? 0.618 -1.107 8.781 1 62.22 120 GLU A N 1
ATOM 910 C CA . GLU A 1 120 ? -0.742 -1.377 9.242 1 62.22 120 GLU A CA 1
ATOM 911 C C . GLU A 1 120 ? -1.297 -0.205 10.047 1 62.22 120 GLU A C 1
ATOM 913 O O . GLU A 1 120 ? -2.461 0.167 9.891 1 62.22 120 GLU A O 1
ATOM 918 N N . ALA A 1 121 ? -0.491 0.374 10.852 1 66.12 121 ALA A N 1
ATOM 919 C CA . ALA A 1 121 ? -0.91 1.471 11.727 1 66.12 121 ALA A CA 1
ATOM 920 C C . ALA A 1 121 ? -1.316 2.693 10.906 1 66.12 121 ALA A C 1
ATOM 922 O O . ALA A 1 121 ? -2.107 3.52 11.367 1 66.12 121 ALA A O 1
ATOM 923 N N . GLN A 1 122 ? -0.786 2.73 9.664 1 73 122 GLN A N 1
ATOM 924 C CA . GLN A 1 122 ? -1.036 3.908 8.836 1 73 122 GLN A CA 1
ATOM 925 C C . GLN A 1 122 ? -2.209 3.678 7.891 1 73 122 GLN A C 1
ATOM 927 O O . GLN A 1 122 ? -2.775 4.629 7.352 1 73 122 GLN A O 1
ATOM 932 N N . ARG A 1 123 ? -2.568 2.482 7.812 1 70.12 123 ARG A N 1
ATOM 933 C CA . ARG A 1 123 ? -3.564 2.105 6.816 1 70.12 123 ARG A CA 1
ATOM 934 C C . ARG A 1 123 ? -4.895 2.801 7.082 1 70.12 123 ARG A C 1
ATOM 936 O O . ARG A 1 123 ? -5.59 3.207 6.148 1 70.12 123 ARG A O 1
ATOM 943 N N . ALA A 1 124 ? -5.172 2.828 8.305 1 70.44 124 ALA A N 1
ATOM 944 C CA . ALA A 1 124 ? -6.461 3.396 8.68 1 70.44 124 ALA A CA 1
ATOM 945 C C . ALA A 1 124 ? -6.547 4.871 8.305 1 70.44 124 ALA A C 1
ATOM 947 O O . ALA A 1 124 ? -7.641 5.43 8.188 1 70.44 124 ALA A O 1
ATOM 948 N N . PHE A 1 125 ? -5.371 5.48 8.008 1 79.94 125 PHE A N 1
ATOM 949 C CA . PHE A 1 125 ? -5.352 6.918 7.758 1 79.94 125 PHE A CA 1
ATOM 950 C C . PHE A 1 125 ? -5.191 7.203 6.27 1 79.94 125 PHE A C 1
ATOM 952 O O . PHE A 1 125 ? -5.273 8.359 5.844 1 79.94 125 PHE A O 1
ATOM 959 N N . CYS A 1 126 ? -4.938 6.074 5.52 1 79.25 126 CYS A N 1
ATOM 960 C CA . CYS A 1 126 ? -4.621 6.258 4.109 1 79.25 126 CYS A CA 1
ATOM 961 C C . CYS A 1 126 ? -5.879 6.195 3.252 1 79.25 126 CYS A C 1
ATOM 963 O O . CYS A 1 126 ? -6.57 5.176 3.23 1 79.25 126 CYS A O 1
ATOM 965 N N . ARG A 1 127 ? -6.113 7.281 2.584 1 72 127 ARG A N 1
ATOM 966 C CA . ARG A 1 127 ? -7.27 7.348 1.693 1 72 127 ARG A CA 1
ATOM 967 C C . ARG A 1 127 ? -6.93 6.789 0.316 1 72 127 ARG A C 1
ATOM 969 O O . ARG A 1 127 ? -7.801 6.258 -0.377 1 72 127 ARG A O 1
ATOM 976 N N . GLY A 1 128 ? -5.738 7.016 -0.046 1 72.81 128 GLY 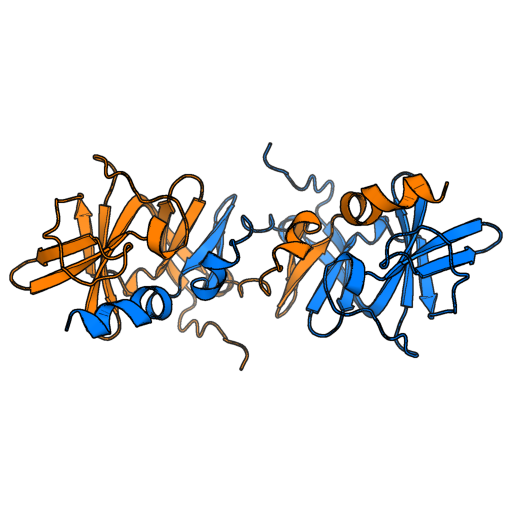A N 1
ATOM 977 C CA . GLY A 1 128 ? -5.281 6.602 -1.364 1 72.81 128 GLY A CA 1
ATOM 978 C C . GLY A 1 128 ? -3.799 6.84 -1.583 1 72.81 128 GLY A C 1
ATOM 979 O O . GLY A 1 128 ? -3.096 7.285 -0.675 1 72.81 128 GLY A O 1
ATOM 980 N N . ILE A 1 129 ? -3.377 6.383 -2.789 1 75.56 129 ILE A N 1
ATOM 981 C CA . ILE A 1 129 ? -1.973 6.543 -3.15 1 75.56 129 ILE A CA 1
ATOM 982 C C . ILE A 1 129 ? -1.854 7.445 -4.375 1 75.56 129 ILE A C 1
ATOM 984 O O . ILE A 1 129 ? -2.643 7.332 -5.316 1 75.56 129 ILE A O 1
ATOM 988 N N . VAL A 1 130 ? -0.935 8.398 -4.293 1 76.75 130 VAL A N 1
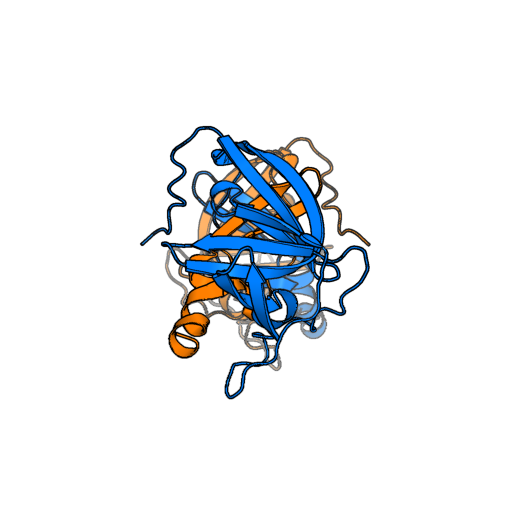ATOM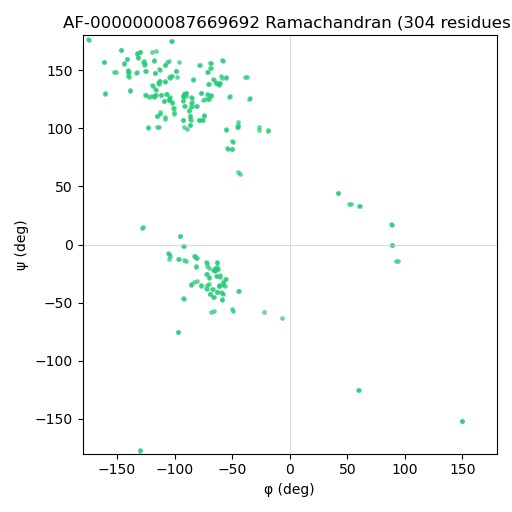 989 C CA . VAL A 1 130 ? -0.625 9.289 -5.406 1 76.75 130 VAL A CA 1
ATOM 990 C C . VAL A 1 130 ? 0.781 9 -5.926 1 76.75 130 VAL A C 1
ATOM 992 O O . VAL A 1 130 ? 1.716 8.828 -5.141 1 76.75 130 VAL A O 1
ATOM 995 N N . ALA A 1 131 ? 0.832 8.805 -7.211 1 69.25 131 ALA A N 1
ATOM 996 C CA . ALA A 1 131 ? 2.15 8.672 -7.824 1 69.25 131 ALA A CA 1
ATOM 997 C C . ALA A 1 131 ? 2.807 10.039 -8.008 1 69.25 131 ALA A C 1
ATOM 999 O O . ALA A 1 131 ? 2.254 10.914 -8.68 1 69.25 131 ALA A O 1
ATOM 1000 N N . LEU A 1 132 ? 3.752 10.242 -7.199 1 69.88 132 LEU A N 1
ATOM 1001 C CA . LEU A 1 132 ? 4.574 11.43 -7.387 1 69.88 132 LEU A CA 1
ATOM 1002 C C . LEU A 1 132 ? 5.863 11.094 -8.125 1 69.88 132 LEU A C 1
ATOM 1004 O O . LEU A 1 132 ? 6.266 9.93 -8.172 1 69.88 132 LEU A O 1
ATOM 1008 N N . GLU A 1 133 ? 6.324 12.016 -8.992 1 62.56 133 GLU A N 1
ATOM 1009 C CA . GLU A 1 133 ? 7.438 11.828 -9.914 1 62.56 133 GLU A CA 1
ATOM 1010 C C . GLU A 1 133 ? 8.141 10.5 -9.68 1 62.56 133 GLU A C 1
ATOM 1012 O O . GLU A 1 133 ? 8.227 9.664 -10.578 1 62.56 133 GLU A O 1
ATOM 1017 N N . LYS A 1 134 ? 8.742 10.156 -8.656 1 56.91 134 LYS A N 1
ATOM 1018 C CA . LYS A 1 134 ? 9.492 8.914 -8.523 1 56.91 134 LYS A CA 1
ATOM 1019 C C . LYS A 1 134 ? 9.055 8.141 -7.285 1 56.91 134 LYS A C 1
ATOM 1021 O O . LYS A 1 134 ? 9.766 7.234 -6.832 1 56.91 134 LYS A O 1
ATOM 1026 N N . THR A 1 135 ? 7.906 8.539 -6.754 1 63.81 135 THR A N 1
ATOM 1027 C CA . THR A 1 135 ? 7.512 7.852 -5.531 1 63.81 135 THR A CA 1
ATOM 1028 C C . THR A 1 135 ? 5.992 7.812 -5.395 1 63.81 135 THR A C 1
ATOM 1030 O O . THR A 1 135 ? 5.289 8.594 -6.039 1 63.81 135 THR A O 1
ATOM 1033 N N . MET A 1 136 ? 5.543 6.75 -4.777 1 71.94 136 MET A N 1
ATOM 1034 C CA . MET A 1 136 ? 4.141 6.691 -4.379 1 71.94 136 MET A CA 1
ATOM 1035 C C . MET A 1 136 ? 3.953 7.203 -2.955 1 71.94 136 MET A C 1
ATOM 1037 O O . MET A 1 136 ? 4.719 6.84 -2.059 1 71.94 136 MET A O 1
ATOM 1041 N N . VAL A 1 137 ? 3.02 8.141 -2.891 1 80.12 137 VAL A N 1
ATOM 1042 C CA . VAL A 1 137 ? 2.828 8.773 -1.589 1 80.12 137 VAL A CA 1
ATOM 1043 C C . VAL A 1 137 ? 1.404 8.531 -1.097 1 80.12 137 VAL A C 1
ATOM 1045 O O . VAL A 1 137 ? 0.452 8.586 -1.879 1 80.12 137 VAL A O 1
ATOM 1048 N N . CYS A 1 138 ? 1.342 8.195 0.229 1 80.94 138 CYS A N 1
ATOM 1049 C CA . CYS A 1 138 ? 0.029 7.988 0.831 1 80.94 138 CYS A CA 1
ATOM 1050 C C . CYS A 1 138 ? -0.732 9.305 0.953 1 80.94 138 CYS A C 1
ATOM 1052 O O . CYS A 1 138 ? -0.214 10.273 1.503 1 80.94 138 CYS A O 1
ATOM 1054 N N . PHE A 1 139 ? -1.909 9.352 0.415 1 83.19 139 PHE A N 1
ATOM 1055 C CA . PHE A 1 139 ? -2.861 10.438 0.59 1 83.19 139 PHE A CA 1
ATOM 1056 C C . PHE A 1 139 ? -3.721 10.211 1.828 1 83.19 139 PHE A C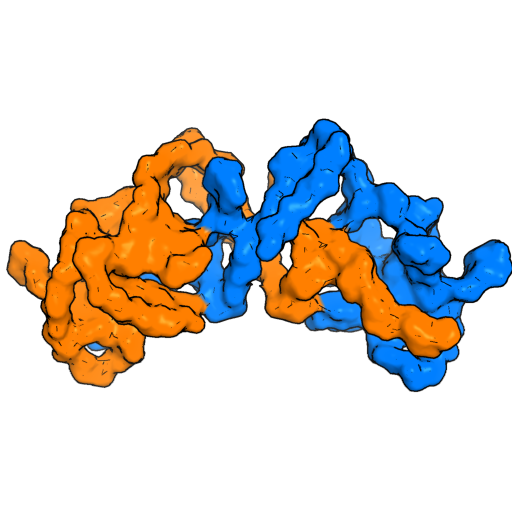 1
ATOM 1058 O O . PHE A 1 139 ? -4.508 9.266 1.881 1 83.19 139 PHE A O 1
ATOM 1065 N N . LEU A 1 140 ? -3.568 11.117 2.822 1 85.88 140 LEU A N 1
ATOM 1066 C CA . LEU A 1 140 ? -4.16 10.875 4.133 1 85.88 140 LEU A CA 1
ATOM 1067 C C . LEU A 1 140 ? -5.621 11.305 4.156 1 85.88 140 LEU A C 1
ATOM 1069 O O . LEU A 1 140 ? -5.984 12.32 3.561 1 85.88 140 LEU A O 1
ATOM 1073 N N . ASN A 1 141 ? -6.363 10.484 4.852 1 80.94 141 ASN A N 1
ATOM 1074 C CA . ASN A 1 141 ? -7.711 10.883 5.242 1 80.94 141 ASN A CA 1
ATOM 1075 C C . ASN A 1 141 ? -7.703 11.664 6.551 1 80.94 141 ASN A C 1
ATOM 1077 O O . ASN A 1 141 ? -7.625 11.078 7.633 1 80.94 141 ASN A O 1
ATOM 1081 N N . LEU A 1 142 ? -7.84 12.977 6.453 1 87.12 142 LEU A N 1
ATOM 1082 C CA . LEU A 1 142 ? -7.688 13.828 7.629 1 87.12 142 LEU A CA 1
ATOM 1083 C C . LEU A 1 142 ? -8.852 13.625 8.594 1 87.12 142 LEU A C 1
ATOM 1085 O O . LEU A 1 142 ? -8.68 13.758 9.812 1 87.12 142 LEU A O 1
ATOM 1089 N N . ASP A 1 143 ? -10.031 13.258 8.07 1 78.25 143 ASP A N 1
ATOM 1090 C CA . ASP A 1 143 ? -11.141 12.953 8.969 1 78.25 143 ASP A CA 1
ATOM 1091 C C . ASP A 1 143 ? -10.781 11.836 9.938 1 78.25 143 ASP A C 1
ATOM 1093 O O . ASP A 1 143 ? -11.109 11.898 11.125 1 78.25 143 ASP A O 1
ATOM 1097 N N . THR A 1 144 ? -10.141 10.859 9.422 1 78.38 144 THR A N 1
ATOM 1098 C CA . THR A 1 144 ? -9.734 9.719 10.242 1 78.38 144 THR A CA 1
ATOM 1099 C C . THR A 1 144 ? -8.594 10.109 11.172 1 78.38 144 THR A C 1
ATOM 1101 O O . THR A 1 144 ? -8.531 9.641 12.312 1 78.38 144 THR A O 1
ATOM 1104 N N . VAL A 1 145 ? -7.664 10.922 10.742 1 84.56 145 VAL A N 1
ATOM 1105 C CA . VAL A 1 145 ? -6.516 11.352 11.531 1 84.56 145 VAL A CA 1
ATOM 1106 C C . VAL A 1 145 ? -6.996 12.102 12.773 1 84.56 145 VAL A C 1
ATOM 1108 O O . VAL A 1 145 ? -6.438 11.945 13.859 1 84.56 145 VAL A O 1
ATOM 1111 N N . ILE A 1 146 ? -8.094 12.859 12.625 1 81.31 146 ILE A N 1
ATOM 1112 C CA . ILE A 1 146 ? -8.484 13.734 13.727 1 81.31 146 ILE A CA 1
ATOM 1113 C C . ILE A 1 146 ? -9.672 13.133 14.469 1 81.31 146 ILE A C 1
ATOM 1115 O O . ILE A 1 146 ? -10.18 13.727 15.43 1 81.31 146 ILE A O 1
ATOM 1119 N N . ALA A 1 147 ? -10.344 12.109 14.047 1 64.75 147 ALA A N 1
ATOM 1120 C CA . ALA A 1 147 ? -11.602 11.57 14.555 1 64.75 147 ALA A CA 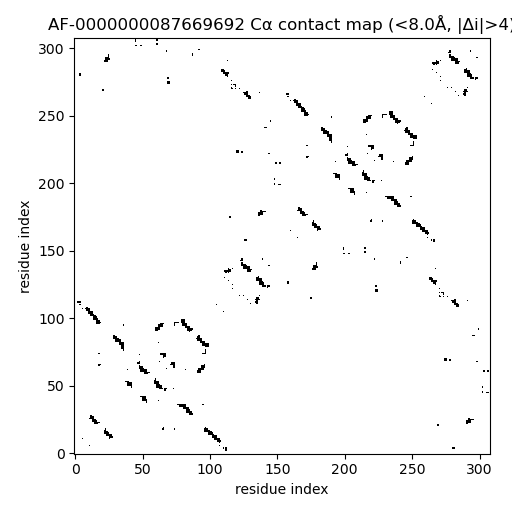1
ATOM 1121 C C . ALA A 1 147 ? -11.547 11.367 16.062 1 64.75 147 ALA A C 1
ATOM 1123 O O . ALA A 1 147 ? -12.492 11.703 16.781 1 64.75 147 ALA A O 1
ATOM 1124 N N . ASP A 1 148 ? -10.594 10.617 16.641 1 53.97 148 ASP A N 1
ATOM 1125 C CA . ASP A 1 148 ? -10.648 10.336 18.062 1 53.97 148 ASP A CA 1
ATOM 1126 C C . ASP A 1 148 ? -10.312 11.578 18.891 1 53.97 148 ASP A C 1
ATOM 1128 O O . ASP A 1 148 ? -10.742 11.711 20.031 1 53.97 148 ASP A O 1
ATOM 1132 N N . GLU A 1 149 ? -9.492 12.289 18.391 1 52.19 149 GLU A N 1
ATOM 1133 C CA . GLU A 1 149 ? -8.781 13.234 19.25 1 52.19 149 GLU A CA 1
ATOM 1134 C C . GLU A 1 149 ? -9.727 14.289 19.812 1 52.19 149 GLU A C 1
ATOM 1136 O O . GLU A 1 149 ? -9.617 14.672 20.969 1 52.19 149 GLU A O 1
ATOM 1141 N N . LEU A 1 150 ? -10.375 14.984 18.859 1 50.81 150 LEU A N 1
ATOM 1142 C CA . LEU A 1 150 ? -10.922 16.25 19.328 1 50.81 150 LEU A CA 1
ATOM 1143 C C . LEU A 1 150 ? -12.102 16.016 20.266 1 50.81 150 LEU A C 1
ATOM 1145 O O . LEU A 1 150 ? -12.562 16.953 20.938 1 50.81 150 LEU A O 1
ATOM 1149 N N . ALA A 1 151 ? -12.609 14.969 20.188 1 47.12 151 ALA A N 1
ATOM 1150 C CA . ALA A 1 151 ? -13.766 14.867 21.078 1 47.12 151 ALA A CA 1
ATOM 1151 C C . ALA A 1 151 ? -13.375 15.125 22.531 1 47.12 151 ALA A C 1
ATOM 1153 O O . ALA A 1 151 ? -14.164 15.664 23.297 1 47.12 151 ALA A O 1
ATOM 1154 N N . GLN A 1 152 ? -12.266 14.703 22.75 1 43.06 152 GLN A N 1
ATOM 1155 C CA . GLN A 1 152 ? -12.055 14.875 24.188 1 43.06 152 GLN A CA 1
ATOM 1156 C C . GLN A 1 152 ? -11.602 16.297 24.5 1 43.06 152 GLN A C 1
ATOM 1158 O O . GLN A 1 152 ? -11.773 16.781 25.625 1 43.06 152 GLN A O 1
ATOM 1163 N N . ALA A 1 153 ? -10.883 16.938 23.656 1 45.44 153 ALA A N 1
ATOM 1164 C CA . ALA A 1 153 ? -10.406 18.25 24.062 1 45.44 153 ALA A CA 1
ATOM 1165 C C . ALA A 1 153 ? -11.539 19.266 24.094 1 45.44 153 ALA A C 1
ATOM 1167 O O . ALA A 1 153 ? -11.43 20.312 24.734 1 45.44 153 ALA A O 1
ATOM 1168 N N . ALA A 1 154 ? -12.68 19.062 23.266 1 38.66 154 ALA A N 1
ATOM 1169 C CA . ALA A 1 154 ? -13.766 20.016 23.5 1 38.66 154 ALA A CA 1
ATOM 1170 C C . ALA A 1 154 ? -14.547 19.641 24.766 1 38.66 154 ALA A C 1
ATOM 1172 O O . ALA A 1 154 ? -14.68 18.469 25.094 1 38.66 154 ALA A O 1
ATOM 1173 N N . MET B 1 1 ? -18.812 -0.846 0.579 1 22.25 1 MET B N 1
ATOM 1174 C CA . MET B 1 1 ? -18.969 0.421 -0.132 1 22.25 1 MET B CA 1
ATOM 1175 C C . MET B 1 1 ? -17.609 0.921 -0.64 1 22.25 1 MET B C 1
ATOM 1177 O O . MET B 1 1 ? -16.641 0.975 0.116 1 22.25 1 MET B O 1
ATOM 1181 N N . THR B 1 2 ? -17.281 0.744 -1.885 1 26.02 2 THR B N 1
ATOM 1182 C CA . THR B 1 2 ? -16.047 1.05 -2.609 1 26.02 2 THR B CA 1
ATOM 1183 C C . THR B 1 2 ? -15.617 2.49 -2.355 1 26.02 2 THR B C 1
ATOM 1185 O O . THR B 1 2 ? -16.391 3.426 -2.578 1 26.02 2 THR B O 1
ATOM 1188 N N . ASN B 1 3 ? -14.992 2.707 -1.315 1 29.92 3 ASN B N 1
ATOM 1189 C CA . ASN B 1 3 ? -14.633 4.082 -0.977 1 29.92 3 ASN B CA 1
ATOM 1190 C C . ASN B 1 3 ? -14.086 4.832 -2.189 1 29.92 3 ASN B C 1
ATOM 1192 O O . ASN B 1 3 ? -12.898 4.738 -2.506 1 29.92 3 ASN B O 1
ATOM 1196 N N . ALA B 1 4 ? -14.883 4.984 -3.176 1 34.56 4 ALA B N 1
ATOM 1197 C CA . ALA B 1 4 ? -14.688 5.867 -4.32 1 34.56 4 ALA B CA 1
ATOM 1198 C C . ALA B 1 4 ? -14.203 7.242 -3.879 1 34.56 4 ALA B C 1
ATOM 1200 O O . ALA B 1 4 ? -14.836 7.898 -3.051 1 34.56 4 ALA B O 1
ATOM 1201 N N . ILE B 1 5 ? -12.938 7.449 -4.027 1 41.16 5 ILE B N 1
ATOM 1202 C CA . ILE B 1 5 ? -12.43 8.805 -3.824 1 41.16 5 ILE B CA 1
ATOM 1203 C C . ILE B 1 5 ? -13.219 9.781 -4.699 1 41.16 5 ILE B C 1
ATOM 1205 O O . ILE B 1 5 ? -13.172 9.695 -5.93 1 41.16 5 ILE B O 1
ATOM 1209 N N . LYS B 1 6 ? -14.406 10.227 -4.25 1 39.84 6 LYS B N 1
ATOM 1210 C CA . LYS B 1 6 ? -15.172 11.258 -4.957 1 39.84 6 LYS B CA 1
ATOM 1211 C C . LYS B 1 6 ? -14.289 12.461 -5.293 1 39.84 6 LYS B C 1
ATOM 1213 O O . LYS B 1 6 ? -13.758 13.109 -4.398 1 39.84 6 LYS B O 1
ATOM 1218 N N . GLN B 1 7 ? -13.68 12.266 -6.508 1 45.97 7 GLN B N 1
ATOM 1219 C CA . GLN B 1 7 ? -12.859 13.383 -6.977 1 45.97 7 GLN B CA 1
ATOM 1220 C C . GLN B 1 7 ? -13.688 14.367 -7.793 1 45.97 7 GLN B C 1
ATOM 1222 O O . GLN B 1 7 ? -14.445 13.969 -8.68 1 45.97 7 GLN B O 1
ATOM 1227 N N . THR B 1 8 ? -14.133 15.43 -7.289 1 47.75 8 THR B N 1
ATOM 1228 C CA . THR B 1 8 ? -15.062 16.359 -7.93 1 47.75 8 THR B CA 1
ATOM 1229 C C . THR B 1 8 ? -14.461 16.906 -9.219 1 47.75 8 THR B C 1
ATOM 1231 O O . THR B 1 8 ? -15.188 17.234 -10.164 1 47.75 8 THR B O 1
ATOM 1234 N N . GLY B 1 9 ? -13.086 17.25 -9.188 1 56.69 9 GLY B N 1
ATOM 1235 C CA . GLY B 1 9 ? -12.5 17.906 -10.344 1 56.69 9 GLY B CA 1
ATOM 1236 C C . GLY B 1 9 ? -11.422 17.078 -11.023 1 56.69 9 GLY B C 1
ATOM 1237 O O . GLY B 1 9 ? -11.031 16.031 -10.508 1 56.69 9 GLY B O 1
ATOM 1238 N N . ALA B 1 10 ? -11.086 17.609 -12.312 1 70.5 10 ALA B N 1
ATOM 1239 C CA . ALA B 1 10 ? -10.078 16.953 -13.141 1 70.5 10 ALA B CA 1
ATOM 1240 C C . ALA B 1 10 ? -8.711 16.984 -12.461 1 70.5 10 ALA B C 1
ATOM 1242 O O . ALA B 1 10 ? -7.848 16.156 -12.758 1 70.5 10 ALA B O 1
ATOM 1243 N N . TYR B 1 11 ? -8.648 18.047 -11.445 1 77.56 11 TYR B N 1
ATOM 1244 C CA . TYR B 1 11 ? -7.34 18.172 -10.82 1 77.56 11 TYR B CA 1
ATOM 1245 C C . TYR B 1 11 ? -7.473 18.281 -9.305 1 77.56 11 TYR B C 1
ATOM 1247 O O . TYR B 1 11 ? -8.523 18.672 -8.789 1 77.56 11 TYR B O 1
ATOM 1255 N N . LEU B 1 12 ? -6.5 17.766 -8.617 1 80.5 12 LEU B N 1
ATOM 1256 C CA . LEU B 1 12 ? -6.383 17.812 -7.164 1 80.5 12 LEU B CA 1
ATOM 1257 C C . LEU B 1 12 ? -5.098 18.516 -6.742 1 80.5 12 LEU B C 1
ATOM 1259 O O . LEU B 1 12 ? -4.031 18.266 -7.312 1 80.5 12 LEU B O 1
ATOM 1263 N N . GLU B 1 13 ? -5.254 19.547 -5.84 1 86.56 13 GLU B N 1
ATOM 1264 C CA . GLU B 1 13 ? -4.086 20.203 -5.27 1 86.56 13 GLU B CA 1
ATOM 1265 C C . GLU B 1 13 ? -3.678 19.562 -3.947 1 86.56 13 GLU B C 1
ATOM 1267 O O . GLU B 1 13 ? -4.488 19.453 -3.027 1 86.56 13 GLU B O 1
ATOM 1272 N N . ILE B 1 14 ? -2.391 19.125 -3.918 1 90.56 14 ILE B N 1
ATOM 1273 C CA . ILE B 1 14 ? -1.953 18.406 -2.727 1 90.56 14 ILE B CA 1
ATOM 1274 C C . ILE B 1 14 ? -0.709 19.078 -2.148 1 90.56 14 ILE B C 1
ATOM 1276 O O . ILE B 1 14 ? 0.019 19.766 -2.863 1 90.56 14 ILE B O 1
ATOM 1280 N N . VAL B 1 15 ? -0.548 19 -0.816 1 94 15 VAL B N 1
ATOM 1281 C CA . VAL B 1 15 ? 0.685 19.344 -0.114 1 94 15 VAL B CA 1
ATOM 1282 C C . VAL B 1 15 ? 1.344 18.062 0.418 1 94 15 VAL B C 1
ATOM 1284 O O . VAL B 1 15 ? 0.688 17.234 1.058 1 94 15 VAL B O 1
ATOM 1287 N N . SER B 1 16 ? 2.57 17.828 0.049 1 93.25 16 SER B N 1
ATOM 1288 C CA . SER B 1 16 ? 3.299 16.672 0.566 1 93.25 16 SER B CA 1
ATOM 1289 C C . SER B 1 16 ? 4.227 17.062 1.707 1 93.25 16 SER B C 1
ATOM 1291 O O . SER B 1 16 ? 4.645 18.219 1.801 1 93.25 16 SER B O 1
ATOM 1293 N N . PHE B 1 17 ? 4.441 16.141 2.643 1 93.75 17 PHE B N 1
ATOM 1294 C CA . PHE B 1 17 ? 5.34 16.375 3.768 1 93.75 17 PHE B CA 1
ATOM 1295 C C . PHE B 1 17 ? 6.039 15.078 4.176 1 93.75 17 PHE B C 1
ATOM 1297 O O . PHE B 1 17 ? 5.57 13.984 3.85 1 93.75 17 PHE B O 1
ATOM 1304 N N . HIS B 1 18 ? 7.062 15.258 5.004 1 92.94 18 HIS B N 1
ATOM 1305 C CA . HIS B 1 18 ? 7.852 14.117 5.453 1 92.94 18 HIS B CA 1
ATOM 1306 C C . HIS B 1 18 ? 7.672 13.875 6.945 1 92.94 18 HIS B C 1
ATOM 1308 O O . HIS B 1 18 ? 7.57 14.828 7.727 1 92.94 18 HIS B O 1
ATOM 1314 N N . LEU B 1 19 ? 7.605 12.703 7.27 1 92.44 19 LEU B N 1
ATOM 1315 C CA . LEU B 1 19 ? 7.77 12.164 8.617 1 92.44 19 LEU B CA 1
ATOM 1316 C C . LEU B 1 19 ? 8.891 11.133 8.648 1 92.44 19 LEU B C 1
ATOM 1318 O O . LEU B 1 19 ? 8.68 9.969 8.297 1 92.44 19 LEU B O 1
ATOM 1322 N N . GLY B 1 20 ? 10.008 11.57 9.117 1 87.88 20 GLY B N 1
ATOM 1323 C CA . GLY B 1 20 ? 11.164 10.719 8.914 1 87.88 20 GLY B CA 1
ATOM 1324 C C . GLY B 1 20 ? 11.445 10.445 7.445 1 87.88 20 GLY B C 1
ATOM 1325 O O . GLY B 1 20 ? 11.555 11.383 6.648 1 87.88 20 GLY B O 1
ATOM 1326 N N . ASP B 1 21 ? 11.508 9.141 7.129 1 80.56 21 ASP B N 1
ATOM 1327 C CA . ASP B 1 21 ? 11.859 8.758 5.766 1 80.56 21 ASP B CA 1
ATOM 1328 C C . ASP B 1 21 ? 10.609 8.578 4.906 1 80.56 21 ASP B C 1
ATOM 1330 O O . ASP B 1 21 ? 10.711 8.289 3.715 1 80.56 21 ASP B O 1
ATOM 1334 N N . GLN B 1 22 ? 9.523 8.758 5.523 1 82.31 22 GLN B N 1
ATOM 1335 C CA . GLN B 1 22 ? 8.281 8.523 4.793 1 82.31 22 GLN B CA 1
ATOM 1336 C C . GLN B 1 22 ? 7.641 9.844 4.363 1 82.31 22 GLN B C 1
ATOM 1338 O O . GLN B 1 22 ? 7.723 10.844 5.082 1 82.31 22 GLN B O 1
ATOM 1343 N N . GLU B 1 23 ? 7.02 9.742 3.156 1 87.94 23 GLU B N 1
ATOM 1344 C CA . GLU B 1 23 ? 6.316 10.914 2.629 1 87.94 23 GLU B CA 1
ATOM 1345 C C . GLU B 1 23 ? 4.812 10.664 2.551 1 87.94 23 GLU B C 1
ATOM 1347 O O . GLU B 1 23 ? 4.379 9.57 2.184 1 87.94 23 GLU B O 1
ATOM 1352 N N . PHE B 1 24 ? 4.066 11.727 2.945 1 89 24 PHE B N 1
ATOM 1353 C CA . PHE B 1 24 ? 2.609 11.711 2.885 1 89 24 PHE B CA 1
ATOM 1354 C C . PHE B 1 24 ? 2.086 12.969 2.193 1 89 24 PHE B C 1
ATOM 1356 O O . PHE B 1 24 ? 2.836 13.914 1.974 1 89 24 PHE B O 1
ATOM 1363 N N . CYS B 1 25 ? 0.813 12.898 1.831 1 89.62 25 CYS B N 1
ATOM 1364 C CA . CYS B 1 25 ? 0.226 14.125 1.302 1 89.62 25 CYS B CA 1
ATOM 1365 C C . CYS B 1 25 ? -1.229 14.266 1.736 1 89.62 25 CYS B C 1
ATOM 1367 O O . CYS B 1 25 ? -1.848 13.289 2.168 1 89.62 25 CYS B O 1
ATOM 1369 N N . ILE B 1 26 ? -1.648 15.562 1.735 1 91.75 26 ILE B N 1
ATOM 1370 C CA . ILE B 1 26 ? -3.027 15.883 2.088 1 91.75 26 ILE B CA 1
ATOM 1371 C C . ILE B 1 26 ? -3.605 16.859 1.068 1 91.75 26 ILE B C 1
ATOM 1373 O O . ILE B 1 26 ? -2.863 17.484 0.302 1 91.75 26 ILE B O 1
ATOM 1377 N N . ASP B 1 27 ? -4.895 16.953 1.117 1 86.81 27 ASP B N 1
ATOM 1378 C CA . ASP B 1 27 ? -5.625 17.891 0.278 1 86.81 27 ASP B CA 1
ATOM 1379 C C . ASP B 1 27 ? -5.352 19.328 0.704 1 86.81 27 ASP B C 1
ATOM 1381 O O . ASP B 1 27 ? -5.516 19.672 1.875 1 86.81 27 ASP B O 1
ATOM 1385 N N . ILE B 1 28 ? -4.984 20.125 -0.258 1 91.62 28 ILE B N 1
ATOM 1386 C CA . ILE B 1 28 ? -4.684 21.516 0.035 1 91.62 28 ILE B CA 1
ATOM 1387 C C . ILE B 1 28 ? -5.949 22.219 0.523 1 91.62 28 ILE B C 1
ATOM 1389 O O . ILE B 1 28 ? -5.871 23.203 1.277 1 91.62 28 ILE B O 1
ATOM 1393 N N . MET B 1 29 ? -7.055 21.781 0.146 1 84.88 29 MET B N 1
ATOM 1394 C CA . MET B 1 29 ? -8.32 22.422 0.483 1 84.88 29 MET B CA 1
ATOM 1395 C C . MET B 1 29 ? -8.586 22.344 1.983 1 84.88 29 MET B C 1
ATOM 1397 O O . MET B 1 29 ? -9.359 23.141 2.52 1 84.88 29 MET B O 1
ATOM 1401 N N . ALA B 1 30 ? -7.969 21.422 2.613 1 89.06 30 ALA B N 1
ATOM 1402 C CA . ALA B 1 30 ? -8.164 21.281 4.055 1 89.06 30 ALA B CA 1
ATOM 1403 C C . ALA B 1 30 ? -7.273 22.25 4.824 1 89.06 30 ALA B C 1
ATOM 1405 O O . ALA B 1 30 ? -7.453 22.453 6.031 1 89.06 30 ALA B O 1
ATOM 1406 N N . ILE B 1 31 ? -6.348 22.891 4.133 1 93.75 31 ILE B N 1
ATOM 1407 C CA . ILE B 1 31 ? -5.312 23.672 4.809 1 93.75 31 ILE B CA 1
ATOM 1408 C C . ILE B 1 31 ? -5.762 25.125 4.957 1 93.75 31 ILE B C 1
ATOM 1410 O O . ILE B 1 31 ? -6.184 25.75 3.982 1 93.75 31 ILE B O 1
ATOM 1414 N N . ARG B 1 32 ? -5.684 25.672 6.105 1 92.75 32 ARG B N 1
ATOM 1415 C CA . ARG B 1 32 ? -5.93 27.078 6.355 1 92.75 32 ARG B CA 1
ATOM 1416 C C . ARG B 1 32 ? -4.637 27.891 6.277 1 92.75 32 ARG B C 1
ATOM 1418 O O . ARG B 1 32 ? -4.602 28.953 5.668 1 92.75 32 ARG B O 1
ATOM 1425 N N . GLU B 1 33 ? -3.641 27.328 6.945 1 94.25 33 GLU B N 1
ATOM 1426 C CA . GLU B 1 33 ? -2.334 27.984 6.91 1 94.25 33 GLU B CA 1
ATOM 1427 C C . GLU B 1 33 ? -1.224 27.016 7.312 1 94.25 33 GLU B C 1
ATOM 1429 O O . GLU B 1 33 ? -1.487 25.969 7.926 1 94.25 33 GLU B O 1
ATOM 1434 N N . ILE B 1 34 ? -0.042 27.328 6.879 1 95.81 34 ILE B N 1
ATOM 1435 C CA . ILE B 1 34 ? 1.157 26.609 7.297 1 95.81 34 ILE B CA 1
ATOM 1436 C C . ILE B 1 34 ? 2.08 27.562 8.07 1 95.81 34 ILE B C 1
ATOM 1438 O O . ILE B 1 34 ? 2.379 28.656 7.605 1 95.81 34 ILE B O 1
ATOM 1442 N N . ARG B 1 35 ? 2.486 27.109 9.266 1 94.69 35 ARG B N 1
ATOM 1443 C CA . ARG B 1 35 ? 3.332 27.953 10.102 1 94.69 35 ARG B CA 1
ATOM 1444 C C . ARG B 1 35 ? 4.535 27.188 10.625 1 94.69 35 ARG B C 1
ATOM 1446 O O . ARG B 1 35 ? 4.52 25.953 10.664 1 94.69 35 ARG B O 1
ATOM 1453 N N . GLY B 1 36 ? 5.527 27.969 11.047 1 95.31 36 GLY B N 1
ATOM 1454 C CA . GLY B 1 36 ? 6.66 27.328 11.711 1 95.31 36 GLY B CA 1
ATOM 1455 C C . GLY B 1 36 ? 6.312 26.766 13.07 1 95.31 36 GLY B C 1
ATOM 1456 O O . GLY B 1 36 ? 5.328 27.172 13.688 1 95.31 36 GLY B O 1
ATOM 1457 N N . TRP B 1 37 ? 7.125 25.812 13.414 1 93.25 37 TRP B N 1
ATOM 1458 C CA . TRP B 1 37 ? 6.898 25.156 14.695 1 93.25 37 TRP B CA 1
ATOM 1459 C C . TRP B 1 37 ? 7.008 26.156 15.844 1 93.25 37 TRP B C 1
ATOM 1461 O O . TRP B 1 37 ? 7.891 27.016 15.844 1 93.25 37 TRP B O 1
ATOM 1471 N N . ALA B 1 38 ? 6.094 26.047 16.844 1 89.94 38 ALA B N 1
ATOM 1472 C CA . ALA B 1 38 ? 6.113 26.75 18.125 1 89.94 38 ALA B CA 1
ATOM 1473 C C . ALA B 1 38 ? 5.691 25.828 19.266 1 89.94 38 ALA B C 1
ATOM 1475 O O . ALA B 1 38 ? 4.875 24.922 19.078 1 89.94 38 ALA B O 1
ATOM 1476 N N . PRO B 1 39 ? 6.262 26.094 20.406 1 89.44 39 PRO B N 1
ATOM 1477 C CA . PRO B 1 39 ? 5.891 25.25 21.547 1 89.44 39 PRO B CA 1
ATOM 1478 C C . PRO B 1 39 ? 4.398 25.297 21.859 1 89.44 39 PRO B C 1
ATOM 1480 O O . PRO B 1 39 ? 3.762 26.344 21.688 1 89.44 39 PRO B O 1
ATOM 1483 N N . VAL B 1 40 ? 3.932 24.188 22.266 1 92.44 40 VAL B N 1
ATOM 1484 C CA . VAL B 1 40 ? 2.506 24.047 22.531 1 92.44 40 VAL B CA 1
ATOM 1485 C C . VAL B 1 40 ? 2.273 24 24.047 1 92.44 40 VAL B C 1
ATOM 1487 O O . VAL B 1 40 ? 3.189 23.672 24.812 1 92.44 40 VAL B O 1
ATOM 1490 N N . THR B 1 41 ? 1.086 24.344 24.438 1 91.56 41 THR B N 1
ATOM 1491 C CA . THR B 1 41 ? 0.67 24.172 25.812 1 91.56 41 THR B CA 1
ATOM 1492 C C . THR B 1 41 ? 0.132 22.766 26.047 1 91.56 41 THR B C 1
ATOM 1494 O O . THR B 1 41 ? -0.854 22.359 25.422 1 91.56 41 THR B O 1
ATOM 1497 N N . PRO B 1 42 ? 0.771 22.031 26.922 1 88.88 42 PRO B N 1
ATOM 1498 C CA . PRO B 1 42 ? 0.349 20.641 27.125 1 88.88 42 PRO B CA 1
ATOM 1499 C C . PRO B 1 42 ? -1.05 20.531 27.734 1 88.88 42 PRO B C 1
ATOM 1501 O O . PRO B 1 42 ? -1.463 21.406 28.5 1 88.88 42 PRO B O 1
ATOM 1504 N N . MET B 1 43 ? -1.723 19.5 27.188 1 85.06 43 MET B N 1
ATOM 1505 C CA . MET B 1 43 ? -3.047 19.188 27.719 1 85.06 43 MET B CA 1
ATOM 1506 C C . MET B 1 43 ? -3.012 17.891 28.516 1 85.06 43 MET B C 1
ATOM 1508 O O . MET B 1 43 ? -2.359 16.922 28.109 1 85.06 43 MET B O 1
ATOM 1512 N N . PRO B 1 44 ? -3.768 17.875 29.656 1 82.81 44 PRO B N 1
ATOM 1513 C CA . PRO B 1 44 ? -3.832 16.625 30.406 1 82.81 44 PRO B CA 1
ATOM 1514 C C . PRO B 1 44 ? -4.785 15.609 29.781 1 82.81 44 PRO B C 1
ATOM 1516 O O . PRO B 1 44 ? -5.672 15.992 29 1 82.81 44 PRO B O 1
ATOM 1519 N N . HIS B 1 45 ? -4.543 14.344 30.031 1 81.69 45 HIS B N 1
ATOM 1520 C CA . HIS B 1 45 ? -5.434 13.234 29.703 1 81.69 45 HIS B CA 1
ATOM 1521 C C . HIS B 1 45 ? -5.684 13.156 28.188 1 81.69 45 HIS B C 1
ATOM 1523 O O . HIS B 1 45 ? -6.828 13.023 27.75 1 81.69 45 HIS B O 1
ATOM 1529 N N . THR B 1 46 ? -4.723 13.508 27.469 1 82.56 46 THR B N 1
ATOM 1530 C CA . THR B 1 46 ? -4.812 13.359 26.016 1 82.56 46 THR B CA 1
ATOM 1531 C C . THR B 1 46 ? -3.912 12.234 25.531 1 82.56 46 THR B C 1
ATOM 1533 O O . THR B 1 46 ? -2.947 11.867 26.203 1 82.56 46 THR B O 1
ATOM 1536 N N . PRO B 1 47 ? -4.281 11.703 24.438 1 81.31 47 PRO B N 1
ATOM 1537 C CA . PRO B 1 47 ? -3.375 10.711 23.859 1 81.31 47 PRO B CA 1
ATOM 1538 C C . PRO B 1 47 ? -1.983 11.281 23.578 1 81.31 47 PRO B C 1
ATOM 1540 O O . PRO B 1 47 ? -1.833 12.492 23.391 1 81.31 47 PRO B O 1
ATOM 1543 N N . PRO B 1 48 ? -1.022 10.398 23.484 1 85.5 48 PRO B N 1
ATOM 1544 C CA . PRO B 1 48 ? 0.364 10.844 23.344 1 85.5 48 PRO B CA 1
ATOM 1545 C C . PRO B 1 48 ? 0.588 11.68 22.094 1 85.5 48 PRO B C 1
ATOM 1547 O O . PRO B 1 48 ? 1.485 12.523 22.047 1 85.5 48 PRO B O 1
ATOM 1550 N N . TYR B 1 49 ? -0.219 11.453 21.062 1 89.88 49 TYR B N 1
ATOM 1551 C CA . TYR B 1 49 ? 0.027 12.141 19.797 1 89.88 49 TYR B CA 1
ATOM 1552 C C . TYR B 1 49 ? -0.531 13.555 19.828 1 89.88 49 TYR B C 1
ATOM 1554 O O . TYR B 1 49 ? -0.235 14.367 18.953 1 89.88 49 TYR B O 1
ATOM 1562 N N . VAL B 1 50 ? -1.338 13.859 20.844 1 90.19 50 VAL B N 1
ATOM 1563 C CA . VAL B 1 50 ? -1.793 15.227 21.031 1 90.19 50 VAL B CA 1
ATOM 1564 C C . VAL B 1 50 ? -0.767 16 21.859 1 90.19 50 VAL B C 1
ATOM 1566 O O . VAL B 1 50 ? -0.61 15.758 23.062 1 90.19 50 VAL B O 1
ATOM 1569 N N . LEU B 1 51 ? -0.123 16.906 21.219 1 93.44 51 LEU B N 1
ATOM 1570 C CA . LEU B 1 51 ? 0.984 17.609 21.859 1 93.44 51 LEU B CA 1
ATOM 1571 C C . LEU B 1 51 ? 0.469 18.656 22.828 1 93.44 51 LEU B C 1
ATOM 1573 O O . LEU B 1 51 ? 1.126 18.969 23.828 1 93.44 51 LEU B O 1
ATOM 1577 N N . GLY B 1 52 ? -0.647 19.25 22.422 1 93.19 52 GLY B N 1
ATOM 1578 C CA . GLY B 1 52 ? -1.21 20.328 23.219 1 93.19 52 GLY B CA 1
ATOM 1579 C C . GLY B 1 52 ? -1.956 21.359 22.391 1 93.19 52 GLY B C 1
ATOM 1580 O O . GLY B 1 52 ? -2.572 21.016 21.375 1 93.19 52 GLY B O 1
ATOM 1581 N N . LEU B 1 53 ? -1.953 22.609 22.969 1 92.94 53 LEU B N 1
ATOM 1582 C CA . LEU B 1 53 ? -2.73 23.672 22.344 1 92.94 53 LEU B CA 1
ATOM 1583 C C . LEU B 1 53 ? -1.824 24.812 21.875 1 92.94 53 LEU B C 1
ATOM 1585 O O . LEU B 1 53 ? -0.812 25.094 22.531 1 92.94 53 LEU B O 1
ATOM 1589 N N . ILE B 1 54 ? -2.252 25.406 20.828 1 92.25 54 ILE B N 1
ATOM 1590 C CA . ILE B 1 54 ? -1.67 26.688 20.422 1 92.25 54 ILE B CA 1
ATOM 1591 C C . ILE B 1 54 ? -2.777 27.719 20.234 1 92.25 54 ILE B C 1
ATOM 1593 O O . ILE B 1 54 ? -3.949 27.359 20.094 1 92.25 54 ILE B O 1
ATOM 1597 N N . ASN B 1 55 ? -2.354 28.922 20.406 1 90.56 55 ASN B N 1
ATOM 1598 C CA . ASN B 1 55 ? -3.277 30.016 20.141 1 90.56 55 ASN B CA 1
ATOM 1599 C C . ASN B 1 55 ? -3 30.656 18.781 1 90.56 55 ASN B C 1
ATOM 1601 O O . ASN B 1 55 ? -1.893 31.141 18.531 1 90.56 55 ASN B O 1
ATOM 1605 N N . LEU B 1 56 ? -4.008 30.562 17.891 1 87.31 56 LEU B N 1
ATOM 1606 C CA . LEU B 1 56 ? -3.928 31.203 16.594 1 87.31 56 LEU B CA 1
ATOM 1607 C C . LEU B 1 56 ? -4.984 32.281 16.469 1 87.31 56 LEU B C 1
ATOM 1609 O O . LEU B 1 56 ? -6.168 32 16.281 1 87.31 56 LEU B O 1
ATOM 1613 N N . ARG B 1 57 ? -4.555 33.594 16.438 1 84.38 57 ARG B N 1
ATOM 1614 C CA . ARG B 1 57 ? -5.445 34.719 16.344 1 84.38 57 ARG B CA 1
ATOM 1615 C C . ARG B 1 57 ? -6.668 34.562 17.234 1 84.38 57 ARG B C 1
ATOM 1617 O O . ARG B 1 57 ? -7.801 34.75 16.781 1 84.38 57 ARG B O 1
ATOM 1624 N N . GLY B 1 58 ? -6.449 34.125 18.453 1 87.44 58 GLY B N 1
ATOM 1625 C CA . GLY B 1 58 ? -7.504 34.031 19.453 1 87.44 58 GLY B CA 1
ATOM 1626 C C . GLY B 1 58 ? -8.172 32.656 19.484 1 87.44 58 GLY B C 1
ATOM 1627 O O . GLY B 1 58 ? -8.93 32.344 20.406 1 87.44 58 GLY B O 1
ATOM 1628 N N . ALA B 1 59 ? -7.949 31.906 18.531 1 87.5 59 ALA B N 1
ATOM 1629 C CA . ALA B 1 59 ? -8.523 30.562 18.516 1 87.5 59 ALA B CA 1
ATOM 1630 C C . ALA B 1 59 ? -7.574 29.547 19.125 1 87.5 59 ALA B C 1
ATOM 1632 O O . ALA B 1 59 ? -6.383 29.531 18.812 1 87.5 59 ALA B O 1
ATOM 1633 N N . VAL B 1 60 ? -8.055 28.766 20.078 1 90.69 60 VAL B N 1
ATOM 1634 C CA . VAL B 1 60 ? -7.273 27.703 20.688 1 90.69 60 VAL B CA 1
ATOM 1635 C C . VAL B 1 60 ? -7.375 26.438 19.844 1 90.69 60 VAL B C 1
ATOM 1637 O O . VAL B 1 60 ? -8.469 25.906 19.641 1 90.69 60 VAL B O 1
ATOM 1640 N N . ILE B 1 61 ? -6.285 25.953 19.422 1 91.69 61 ILE B N 1
ATOM 1641 C CA . ILE B 1 61 ? -6.242 24.875 18.438 1 91.69 61 ILE B CA 1
ATOM 1642 C C . ILE B 1 61 ? -5.398 23.719 18.984 1 91.69 61 ILE B C 1
ATOM 1644 O O . ILE B 1 61 ? -4.262 23.938 19.422 1 91.69 61 ILE B O 1
ATOM 1648 N N . PRO B 1 62 ? -5.934 22.547 18.953 1 92.56 62 PRO B N 1
ATOM 1649 C CA . PRO B 1 62 ? -5.082 21.406 19.312 1 92.56 62 PRO B CA 1
ATOM 1650 C C . PRO B 1 62 ? -4.031 21.094 18.25 1 92.56 62 PRO B C 1
ATOM 1652 O O . PRO B 1 62 ? -4.27 21.312 17.062 1 92.56 62 PRO B O 1
ATOM 1655 N N . VAL B 1 63 ? -2.916 20.609 18.734 1 94.25 63 VAL B N 1
ATOM 1656 C CA . VAL B 1 63 ? -1.834 20.234 17.828 1 94.25 63 VAL B CA 1
ATOM 1657 C C . VAL B 1 63 ? -1.545 18.734 17.953 1 94.25 63 VAL B C 1
ATOM 1659 O O . VAL B 1 63 ? -1.367 18.234 19.062 1 94.25 63 VAL B O 1
ATOM 1662 N N . ILE B 1 64 ? -1.555 18.062 16.766 1 93.88 64 ILE B N 1
ATOM 1663 C CA . ILE B 1 64 ? -1.306 16.625 16.688 1 93.88 64 ILE B CA 1
ATOM 1664 C C . ILE B 1 64 ? 0.073 16.375 16.078 1 93.88 64 ILE B C 1
ATOM 1666 O O . ILE B 1 64 ? 0.435 16.984 15.078 1 93.88 64 ILE B O 1
ATOM 1670 N N . ASP B 1 65 ? 0.86 15.547 16.766 1 94.81 65 ASP B N 1
ATOM 1671 C CA . ASP B 1 65 ? 2.068 15.031 16.125 1 94.81 65 ASP B CA 1
ATOM 1672 C C . ASP B 1 65 ? 1.729 13.953 15.094 1 94.81 65 ASP B C 1
ATOM 1674 O O . ASP B 1 65 ? 1.391 12.828 15.453 1 94.81 65 ASP B O 1
ATOM 1678 N N . MET B 1 66 ? 1.904 14.195 13.867 1 95.06 66 MET B N 1
ATOM 1679 C CA . MET B 1 66 ? 1.473 13.305 12.797 1 95.06 66 MET B CA 1
ATOM 1680 C C . MET B 1 66 ? 2.279 12.008 12.82 1 95.06 66 MET B C 1
ATOM 1682 O O . MET B 1 66 ? 1.744 10.938 12.531 1 95.06 66 MET B O 1
ATOM 1686 N N . ALA B 1 67 ? 3.617 12.133 13.125 1 93.62 67 ALA B N 1
ATOM 1687 C CA . ALA B 1 67 ? 4.441 10.93 13.188 1 93.62 67 ALA B CA 1
ATOM 1688 C C . ALA B 1 67 ? 3.91 9.953 14.234 1 93.62 67 ALA B C 1
ATOM 1690 O O . ALA B 1 67 ? 3.641 8.789 13.93 1 93.62 67 ALA B O 1
ATOM 1691 N N . CYS B 1 68 ? 3.625 10.453 15.383 1 90.44 68 CYS B N 1
ATOM 1692 C CA . CYS B 1 68 ? 3.109 9.625 16.469 1 90.44 68 CYS B CA 1
ATOM 1693 C C . CYS B 1 68 ? 1.722 9.086 16.125 1 90.44 68 CYS B C 1
ATOM 1695 O O . CYS B 1 68 ? 1.43 7.914 16.359 1 90.44 68 CYS B O 1
ATOM 1697 N N . ARG B 1 69 ? 0.845 9.891 15.609 1 88.12 69 ARG B N 1
ATOM 1698 C CA . ARG B 1 69 ? -0.521 9.516 15.258 1 88.12 69 ARG B CA 1
ATOM 1699 C C . ARG B 1 69 ? -0.535 8.367 14.258 1 88.12 69 ARG B C 1
ATOM 1701 O O . ARG B 1 69 ? -1.413 7.504 14.305 1 88.12 69 ARG B O 1
ATOM 1708 N N . LEU B 1 70 ? 0.497 8.383 13.406 1 86 70 LEU B N 1
ATOM 1709 C CA . LEU B 1 70 ? 0.553 7.395 12.344 1 86 70 LEU B CA 1
ATOM 1710 C C . LEU B 1 70 ? 1.402 6.195 12.75 1 86 70 LEU B C 1
ATOM 1712 O O . LEU B 1 70 ? 1.776 5.379 11.914 1 86 70 LEU B O 1
ATOM 1716 N N . GLY B 1 71 ? 1.805 6.207 14.039 1 83.25 71 GLY B N 1
ATOM 1717 C CA . GLY B 1 71 ? 2.486 5.043 14.578 1 83.25 71 GLY B CA 1
ATOM 1718 C C . GLY B 1 71 ? 3.99 5.086 14.383 1 83.25 71 GLY B C 1
ATOM 1719 O O . GLY B 1 71 ? 4.652 4.047 14.398 1 83.25 71 GLY B O 1
ATOM 1720 N N . MET B 1 72 ? 4.488 6.184 14.109 1 86.19 72 MET B N 1
ATOM 1721 C CA . MET B 1 72 ? 5.926 6.371 13.93 1 86.19 72 MET B CA 1
ATOM 1722 C C . MET B 1 72 ? 6.555 7.016 15.156 1 86.19 72 MET B C 1
ATOM 1724 O O . MET B 1 72 ? 5.855 7.332 16.125 1 86.19 72 MET B O 1
ATOM 1728 N N . LYS B 1 73 ? 7.828 7.109 15.094 1 90.56 73 LYS B N 1
ATOM 1729 C CA . LYS B 1 73 ? 8.516 7.824 16.172 1 90.56 73 LYS B CA 1
ATOM 1730 C C . LYS B 1 73 ? 8.109 9.297 16.203 1 90.56 73 LYS B C 1
ATOM 1732 O O . LYS B 1 73 ? 8 9.938 15.156 1 90.56 73 LYS B O 1
ATOM 1737 N N . MET B 1 74 ? 7.918 9.805 17.391 1 92.62 74 MET B N 1
ATOM 1738 C CA . MET B 1 74 ? 7.496 11.188 17.594 1 92.62 74 MET B CA 1
ATOM 1739 C C . MET B 1 74 ? 8.453 12.156 16.906 1 92.62 74 MET B C 1
ATOM 1741 O O . MET B 1 74 ? 9.672 11.977 16.953 1 92.62 74 MET B O 1
ATOM 1745 N N . THR B 1 75 ? 7.871 13.164 16.391 1 92.5 75 THR B N 1
ATOM 1746 C CA . THR B 1 75 ? 8.641 14.18 15.688 1 92.5 75 THR B CA 1
ATOM 1747 C C . THR B 1 75 ? 9.469 15.008 16.656 1 92.5 75 THR B C 1
ATOM 1749 O O . THR B 1 75 ? 8.969 15.445 17.688 1 92.5 75 THR B O 1
ATOM 1752 N N . GLU B 1 76 ? 10.734 15.117 16.344 1 93.06 76 GLU B N 1
ATOM 1753 C CA . GLU B 1 76 ? 11.562 16.109 17.016 1 93.06 76 GLU B CA 1
ATOM 1754 C C . GLU B 1 76 ? 11.602 17.422 16.219 1 93.06 76 GLU B C 1
ATOM 1756 O O . GLU B 1 76 ? 12.281 17.516 15.195 1 93.06 76 GLU B O 1
ATOM 1761 N N . PRO B 1 77 ? 10.891 18.422 16.781 1 92.88 77 PRO B N 1
ATOM 1762 C CA . PRO B 1 77 ? 10.75 19.656 16 1 92.88 77 PRO B CA 1
ATOM 1763 C C . PRO B 1 77 ? 12.094 20.328 15.719 1 92.88 77 PRO B C 1
ATOM 1765 O O . PRO B 1 77 ? 12.984 20.328 16.578 1 92.88 77 PRO B O 1
ATOM 1768 N N . SER B 1 78 ? 12.234 20.781 14.555 1 93.38 78 SER B N 1
ATOM 1769 C CA . SER B 1 78 ? 13.383 21.547 14.078 1 93.38 78 SER B CA 1
ATOM 1770 C C . SER B 1 78 ? 12.938 22.812 13.367 1 93.38 78 SER B C 1
ATOM 1772 O O . SER B 1 78 ? 11.75 23.125 13.32 1 93.38 78 SER B O 1
ATOM 1774 N N . GLU B 1 79 ? 13.883 23.578 12.828 1 93.56 79 GLU B N 1
ATOM 1775 C CA . GLU B 1 79 ? 13.578 24.812 12.094 1 93.56 79 GLU B CA 1
ATOM 1776 C C . GLU B 1 79 ? 12.789 24.5 10.82 1 93.56 79 GLU B C 1
ATOM 1778 O O . GLU B 1 79 ? 12.102 25.375 10.289 1 93.56 79 GLU B O 1
ATOM 1783 N N . ARG B 1 80 ? 12.898 23.266 10.422 1 93.94 80 ARG B N 1
ATOM 1784 C CA . ARG B 1 80 ? 12.219 22.875 9.188 1 93.94 80 ARG B CA 1
ATOM 1785 C C . ARG B 1 80 ? 10.812 22.375 9.477 1 93.94 80 ARG B C 1
ATOM 1787 O O . ARG B 1 80 ? 10 22.234 8.562 1 93.94 80 ARG B O 1
ATOM 1794 N N . SER B 1 81 ? 10.555 22.094 10.742 1 97.31 81 SER B N 1
ATOM 1795 C CA . SER B 1 81 ? 9.25 21.562 11.102 1 97.31 81 SER B CA 1
ATOM 1796 C C . SER B 1 81 ? 8.156 22.609 10.93 1 97.31 81 SER B C 1
ATOM 1798 O O . SER B 1 81 ? 8.422 23.812 10.984 1 97.31 81 SER B O 1
ATOM 1800 N N . ALA B 1 82 ? 7.004 22.125 10.672 1 97.31 82 ALA B N 1
ATOM 1801 C CA . ALA B 1 82 ? 5.891 23.031 10.445 1 97.31 82 ALA B CA 1
ATOM 1802 C C . ALA B 1 82 ? 4.605 22.5 11.078 1 97.31 82 ALA B C 1
ATOM 1804 O O . ALA B 1 82 ? 4.457 21.297 11.266 1 97.31 82 ALA B O 1
ATOM 1805 N N . ILE B 1 83 ? 3.748 23.422 11.484 1 96.94 83 ILE B N 1
ATOM 1806 C CA . ILE B 1 83 ? 2.375 23.109 11.852 1 96.94 83 ILE B CA 1
ATOM 1807 C C . ILE B 1 83 ? 1.435 23.453 10.703 1 96.94 83 ILE B C 1
ATOM 1809 O O . ILE B 1 83 ? 1.32 24.609 10.312 1 96.94 83 ILE B O 1
ATOM 1813 N N . ILE B 1 84 ? 0.849 22.391 10.125 1 96.81 84 ILE B N 1
ATOM 1814 C CA . ILE B 1 84 ? -0.192 22.594 9.117 1 96.81 84 ILE B CA 1
ATOM 1815 C C . ILE B 1 84 ? -1.547 22.75 9.805 1 96.81 84 ILE B C 1
ATOM 1817 O O . ILE B 1 84 ? -2.102 21.781 10.328 1 96.81 84 ILE B O 1
ATOM 1821 N N . VAL B 1 85 ? -2.02 23.969 9.789 1 95.5 85 VAL B N 1
ATOM 1822 C CA . VAL B 1 85 ? -3.328 24.219 10.383 1 95.5 85 VAL B CA 1
ATOM 1823 C C . VAL B 1 85 ? -4.43 23.828 9.398 1 95.5 85 VAL B C 1
ATOM 1825 O O . VAL B 1 85 ? -4.48 24.359 8.281 1 95.5 85 VAL B O 1
ATOM 1828 N N . THR B 1 86 ? -5.23 22.875 9.844 1 93.88 86 THR B N 1
ATOM 1829 C CA . THR B 1 86 ? -6.285 22.375 8.969 1 93.88 86 THR B CA 1
ATOM 1830 C C . THR B 1 86 ? -7.66 22.75 9.5 1 93.88 86 THR B C 1
ATOM 1832 O O . THR B 1 86 ? -7.809 23.078 10.68 1 93.88 86 THR B O 1
ATOM 1835 N N . ASP B 1 87 ? -8.602 22.922 8.57 1 88.38 87 ASP B N 1
ATOM 1836 C CA . ASP B 1 87 ? -10.016 23.047 8.891 1 88.38 87 ASP B CA 1
ATOM 1837 C C . ASP B 1 87 ? -10.812 21.859 8.352 1 88.38 87 ASP B C 1
ATOM 1839 O O . ASP B 1 87 ? -11.07 21.766 7.152 1 88.38 87 ASP B O 1
ATOM 1843 N N . ILE B 1 88 ? -11.07 20.984 9.336 1 76.81 88 ILE B N 1
ATOM 1844 C CA . ILE B 1 88 ? -11.758 19.75 8.984 1 76.81 88 ILE B CA 1
ATOM 1845 C C . ILE B 1 88 ? -13.148 19.75 9.602 1 76.81 88 ILE B C 1
ATOM 1847 O O . ILE B 1 88 ? -13.297 19.625 10.82 1 76.81 88 ILE B O 1
ATOM 1851 N N . ALA B 1 89 ? -14.133 19.797 8.727 1 70.69 89 ALA B N 1
ATOM 1852 C CA . ALA B 1 89 ? -15.523 19.828 9.188 1 70.69 89 ALA B CA 1
ATOM 1853 C C . ALA B 1 89 ? -15.742 20.922 10.227 1 70.69 89 ALA B C 1
ATOM 1855 O O . ALA B 1 89 ? -16.375 20.703 11.258 1 70.69 89 ALA B O 1
ATOM 1856 N N . GLY B 1 90 ? -15.039 22.047 10.055 1 78 90 GLY B N 1
ATOM 1857 C CA . GLY B 1 90 ? -15.234 23.203 10.914 1 78 90 GLY B CA 1
ATOM 1858 C C . GLY B 1 90 ? -14.352 23.188 12.148 1 78 90 GLY B C 1
ATOM 1859 O O . GLY B 1 90 ? -14.43 24.078 12.984 1 78 90 GLY B O 1
ATOM 1860 N N . LYS B 1 91 ? -13.594 22.219 12.281 1 81.25 91 LYS B N 1
ATOM 1861 C CA . LYS B 1 91 ? -12.688 22.109 13.422 1 81.25 91 LYS B CA 1
ATOM 1862 C C . LYS B 1 91 ? -11.25 22.422 13.008 1 81.25 91 LYS B C 1
ATOM 1864 O O . LYS B 1 91 ? -10.734 21.844 12.047 1 81.25 91 LYS B O 1
ATOM 1869 N N . LEU B 1 92 ? -10.719 23.344 13.75 1 90.69 92 LEU B N 1
ATOM 1870 C CA . LEU B 1 92 ? -9.328 23.688 13.5 1 90.69 92 LEU B CA 1
ATOM 1871 C C . LEU B 1 92 ? -8.391 22.766 14.258 1 90.69 92 LEU B C 1
ATOM 1873 O O . LEU B 1 92 ? -8.547 22.562 15.469 1 90.69 92 LEU B O 1
ATOM 1877 N N . VAL B 1 93 ? -7.469 22.172 13.531 1 91.94 93 VAL B N 1
ATOM 1878 C CA . VAL B 1 93 ? -6.48 21.281 14.125 1 91.94 93 VAL B CA 1
ATOM 1879 C C . VAL B 1 93 ? -5.109 21.531 13.508 1 91.94 93 VAL B C 1
ATOM 1881 O O . VAL B 1 93 ? -4.996 21.703 12.289 1 91.94 93 VAL B O 1
ATOM 1884 N N . GLY B 1 94 ? -4.129 21.656 14.359 1 95.75 94 GLY B N 1
ATOM 1885 C CA . GLY B 1 94 ? -2.758 21.75 13.883 1 95.75 94 GLY B CA 1
ATOM 1886 C C . GLY B 1 94 ? -2.082 20.391 13.766 1 95.75 94 GLY B C 1
ATOM 1887 O O . GLY B 1 94 ? -2.145 19.578 14.68 1 95.75 94 GLY B O 1
ATOM 1888 N N . LEU B 1 95 ? -1.452 20.094 12.625 1 96.25 95 LEU B N 1
ATOM 1889 C CA . LEU B 1 95 ? -0.699 18.875 12.367 1 96.25 95 LEU B CA 1
ATOM 1890 C C . LEU B 1 95 ? 0.799 19.156 12.32 1 96.25 95 LEU B C 1
ATOM 1892 O O . LEU B 1 95 ? 1.282 19.828 11.406 1 96.25 95 LEU B O 1
ATOM 1896 N N . LEU B 1 96 ? 1.503 18.75 13.289 1 97.25 96 LEU B N 1
ATOM 1897 C CA . LEU B 1 96 ? 2.955 18.891 13.289 1 97.25 96 LEU B CA 1
ATOM 1898 C C . LEU B 1 96 ? 3.6 17.891 12.336 1 97.25 96 LEU B C 1
ATOM 1900 O O . LEU B 1 96 ? 3.332 16.688 12.406 1 97.25 96 LEU B O 1
ATOM 1904 N N . VAL B 1 97 ? 4.379 18.359 11.43 1 97.38 97 VAL B N 1
ATOM 1905 C CA . VAL B 1 97 ? 5.137 17.516 10.508 1 97.38 97 VAL B CA 1
ATOM 1906 C C . VAL B 1 97 ? 6.613 17.906 10.547 1 97.38 97 VAL B C 1
ATOM 1908 O O . VAL B 1 97 ? 6.957 19.016 10.961 1 97.38 97 VAL B O 1
ATOM 1911 N N . GLU B 1 98 ? 7.438 16.969 10.156 1 96.56 98 GLU B N 1
ATOM 1912 C CA . GLU B 1 98 ? 8.875 17.219 10.188 1 96.56 98 GLU B CA 1
ATOM 1913 C C . GLU B 1 98 ? 9.289 18.25 9.148 1 96.56 98 GLU B C 1
ATOM 1915 O O . GLU B 1 98 ? 10.141 19.094 9.406 1 96.56 98 GLU B O 1
ATOM 1920 N N . GLN B 1 99 ? 8.711 18.094 7.98 1 95.94 99 GLN B N 1
ATOM 1921 C CA . GLN B 1 99 ? 9.047 19.016 6.898 1 95.94 99 GLN B CA 1
ATOM 1922 C C . GLN B 1 99 ? 7.977 19 5.812 1 95.94 99 GLN B C 1
ATOM 1924 O O . GLN B 1 99 ? 7.547 17.922 5.375 1 95.94 99 GLN B O 1
ATOM 1929 N N . VAL B 1 100 ? 7.512 20.234 5.445 1 95.56 100 VAL B N 1
ATOM 1930 C CA . VAL B 1 100 ? 6.668 20.328 4.258 1 95.56 100 VAL B CA 1
ATOM 1931 C C . VAL B 1 100 ? 7.535 20.234 3.002 1 95.56 100 VAL B C 1
ATOM 1933 O O . VAL B 1 100 ? 8.586 20.875 2.918 1 95.56 100 VAL B O 1
ATOM 1936 N N . SER B 1 101 ? 7.113 19.375 2.115 1 91.38 101 SER B N 1
ATOM 1937 C CA . SER B 1 101 ? 7.938 19.094 0.944 1 91.38 101 SER B CA 1
ATOM 1938 C C . SER B 1 101 ? 7.492 19.922 -0.258 1 91.38 101 SER B C 1
ATOM 1940 O O . SER B 1 101 ? 8.219 20.797 -0.71 1 91.38 101 SER B O 1
ATOM 1942 N N . ASP B 1 102 ? 6.344 19.578 -0.926 1 88.06 102 ASP B N 1
ATOM 1943 C CA . ASP B 1 102 ? 5.922 20.234 -2.158 1 88.06 102 ASP B CA 1
ATOM 1944 C C . ASP B 1 102 ? 4.41 20.453 -2.18 1 88.06 102 ASP B C 1
ATOM 1946 O O . ASP B 1 102 ? 3.67 19.75 -1.488 1 88.06 102 ASP B O 1
ATOM 1950 N N . MET B 1 103 ? 4.117 21.578 -2.789 1 90.81 103 MET B N 1
ATOM 1951 C CA . MET B 1 103 ? 2.73 21.781 -3.205 1 90.81 103 MET B CA 1
ATOM 1952 C C . MET B 1 103 ? 2.568 21.531 -4.703 1 90.81 103 MET B C 1
ATOM 1954 O O . MET B 1 103 ? 3.32 22.078 -5.508 1 90.81 103 MET B O 1
ATOM 1958 N N . MET B 1 104 ? 1.677 20.594 -5.039 1 87.12 104 MET B N 1
ATOM 1959 C CA . MET B 1 104 ? 1.565 20.25 -6.457 1 87.12 104 MET B CA 1
ATOM 1960 C C . MET B 1 104 ? 0.112 20 -6.84 1 87.12 104 MET B C 1
ATOM 1962 O O . MET B 1 104 ? -0.739 19.797 -5.973 1 87.12 104 MET B O 1
ATOM 1966 N N . THR B 1 105 ? -0.096 20.109 -8.141 1 86.12 105 THR B N 1
ATOM 1967 C CA . THR B 1 105 ? -1.377 19.766 -8.75 1 86.12 105 THR B CA 1
ATOM 1968 C C . THR B 1 105 ? -1.282 18.438 -9.484 1 86.12 105 THR B C 1
ATOM 1970 O O . THR B 1 105 ? -0.356 18.219 -10.266 1 86.12 105 THR B O 1
ATOM 1973 N N . ILE B 1 106 ? -2.203 17.562 -9.039 1 81.69 106 ILE B N 1
ATOM 1974 C CA . ILE B 1 106 ? -2.219 16.281 -9.727 1 81.69 106 ILE B CA 1
ATOM 1975 C C . ILE B 1 106 ? -3.564 16.078 -10.422 1 81.69 106 ILE B C 1
ATOM 1977 O O . ILE B 1 106 ? -4.547 16.75 -10.086 1 81.69 106 ILE B O 1
ATOM 1981 N N . LYS B 1 107 ? -3.523 15.156 -11.445 1 79 107 LYS B N 1
ATOM 1982 C CA . LYS B 1 107 ? -4.809 14.727 -11.984 1 79 107 LYS B CA 1
ATOM 1983 C C . LYS B 1 107 ? -5.555 13.852 -10.984 1 79 107 LYS B C 1
ATOM 1985 O O . LYS B 1 107 ? -4.953 13.016 -10.305 1 79 107 LYS B O 1
ATOM 1990 N N . SER B 1 108 ? -6.832 14.133 -10.922 1 73.12 108 SER B N 1
ATOM 1991 C CA . SER B 1 108 ? -7.652 13.367 -9.992 1 73.12 108 SER B CA 1
ATOM 1992 C C . SER B 1 108 ? -7.527 11.867 -10.25 1 73.12 108 SER B C 1
ATOM 1994 O O . SER B 1 108 ? -7.594 11.062 -9.32 1 73.12 108 SER B O 1
ATOM 1996 N N . GLU B 1 109 ? -7.281 11.516 -11.453 1 65 109 GLU B N 1
ATOM 1997 C CA . GLU B 1 109 ? -7.16 10.109 -11.836 1 65 109 GLU B CA 1
ATOM 1998 C C . GLU B 1 109 ? -5.859 9.508 -11.32 1 65 109 GLU B C 1
ATOM 2000 O O . GLU B 1 109 ? -5.707 8.281 -11.289 1 65 109 GLU B O 1
ATOM 2005 N N . ASP B 1 110 ? -4.996 10.391 -10.93 1 69.94 110 ASP B N 1
ATOM 2006 C CA . ASP B 1 110 ? -3.723 9.898 -10.414 1 69.94 110 ASP B CA 1
ATOM 2007 C C . ASP B 1 110 ? -3.852 9.477 -8.953 1 69.94 110 ASP B C 1
ATOM 2009 O O . ASP B 1 110 ? -2.951 8.844 -8.398 1 69.94 110 ASP B O 1
ATOM 2013 N N . LEU B 1 111 ? -4.852 9.961 -8.359 1 71.94 111 LEU B N 1
ATOM 2014 C CA . LEU B 1 111 ? -5.16 9.43 -7.031 1 71.94 111 LEU B CA 1
ATOM 2015 C C . LEU B 1 111 ? -5.805 8.055 -7.129 1 71.94 111 LEU B C 1
ATOM 2017 O O . LEU B 1 111 ? -6.922 7.918 -7.637 1 71.94 111 LEU B O 1
ATOM 2021 N N . GLN B 1 112 ? -5.02 7.109 -6.762 1 66.94 112 GLN B N 1
ATOM 2022 C CA . GLN B 1 112 ? -5.473 5.73 -6.895 1 66.94 112 GLN B CA 1
ATOM 2023 C C . GLN B 1 112 ? -5.863 5.145 -5.543 1 66.94 112 GLN B C 1
ATOM 2025 O O . GLN B 1 112 ? -5.332 5.555 -4.508 1 66.94 112 GLN B O 1
ATOM 2030 N N . PRO B 1 113 ? -6.906 4.312 -5.594 1 57.22 113 PRO B N 1
ATOM 2031 C CA . PRO B 1 113 ? -7.242 3.656 -4.324 1 57.22 113 PRO B CA 1
ATOM 2032 C C . PRO B 1 113 ? -6.047 2.957 -3.688 1 57.22 113 PRO B C 1
ATOM 2034 O O . PRO B 1 113 ? -5.164 2.461 -4.395 1 57.22 113 PRO B O 1
ATOM 2037 N N . ALA B 1 114 ? -5.875 3.369 -2.387 1 53.31 114 ALA B N 1
ATOM 2038 C CA . ALA B 1 114 ? -4.84 2.611 -1.688 1 53.31 114 ALA B CA 1
ATOM 2039 C C . ALA B 1 114 ? -4.98 1.115 -1.955 1 53.31 114 ALA B C 1
ATOM 2041 O O . ALA B 1 114 ? -6.082 0.566 -1.89 1 53.31 114 ALA B O 1
ATOM 2042 N N . PRO B 1 115 ? -4.109 0.653 -2.766 1 49.75 115 PRO B N 1
ATOM 2043 C CA . PRO B 1 115 ? -4.266 -0.79 -2.967 1 49.75 115 PRO B CA 1
ATOM 2044 C C . PRO B 1 115 ? -4.707 -1.519 -1.7 1 49.75 115 PRO B C 1
ATOM 2046 O O . PRO B 1 115 ? -4.453 -1.044 -0.59 1 49.75 115 PRO B O 1
ATOM 2049 N N . GLU B 1 116 ? -5.781 -2.23 -1.869 1 49.25 116 GLU B N 1
ATOM 2050 C CA . GLU B 1 116 ? -6.051 -3.027 -0.677 1 49.25 116 GLU B CA 1
ATOM 2051 C C . GLU B 1 116 ? -4.766 -3.322 0.092 1 49.25 116 GLU B C 1
ATOM 2053 O O . GLU B 1 116 ? -3.736 -3.643 -0.507 1 49.25 116 GLU B O 1
ATOM 2058 N N . ILE B 1 117 ? -4.594 -2.518 1.174 1 48.97 117 ILE B N 1
ATOM 2059 C CA . ILE B 1 117 ? -3.529 -2.668 2.158 1 48.97 117 ILE B CA 1
ATOM 2060 C C . ILE B 1 117 ? -2.945 -4.074 2.078 1 48.97 117 ILE B C 1
ATOM 2062 O O . ILE B 1 117 ? -3.666 -5.062 2.234 1 48.97 117 ILE B O 1
ATOM 2066 N N . ILE B 1 118 ? -1.886 -4.059 1.367 1 58.53 118 ILE B N 1
ATOM 2067 C CA . ILE B 1 118 ? -1.182 -5.332 1.459 1 58.53 118 ILE B CA 1
ATOM 2068 C C . ILE B 1 118 ? -0.888 -5.656 2.922 1 58.53 118 ILE B C 1
ATOM 2070 O O . ILE B 1 118 ? -0.171 -4.914 3.598 1 58.53 118 ILE B O 1
ATOM 2074 N N . PRO B 1 119 ? -1.723 -6.465 3.441 1 60.47 119 PRO B N 1
ATOM 2075 C CA . PRO B 1 119 ? -1.379 -6.887 4.801 1 60.47 119 PRO B CA 1
ATOM 2076 C C . PRO B 1 119 ? 0.123 -7.082 4.996 1 60.47 119 PRO B C 1
ATOM 2078 O O . PRO B 1 119 ? 0.833 -7.418 4.047 1 60.47 119 PRO B O 1
ATOM 2081 N N . GLU B 1 120 ? 0.58 -6.734 6.199 1 62.31 120 GLU B N 1
ATOM 2082 C CA . GLU B 1 120 ? 1.994 -6.852 6.543 1 62.31 120 GLU B CA 1
ATOM 2083 C C . GLU B 1 120 ? 2.564 -8.188 6.086 1 62.31 120 GLU B C 1
ATOM 2085 O O . GLU B 1 120 ? 3.684 -8.25 5.574 1 62.31 120 GLU B O 1
ATOM 2090 N N . ALA B 1 121 ? 1.817 -9.219 6.234 1 66.19 121 ALA B N 1
ATOM 2091 C CA . ALA B 1 121 ? 2.262 -10.562 5.887 1 66.19 121 ALA B CA 1
ATOM 2092 C C . ALA B 1 121 ? 2.516 -10.688 4.387 1 66.19 121 ALA B C 1
ATOM 2094 O O . ALA B 1 121 ? 3.291 -11.547 3.953 1 66.19 121 ALA B O 1
ATOM 2095 N N . GLN B 1 122 ? 1.869 -9.766 3.639 1 73.31 122 GLN B N 1
ATOM 2096 C CA . GLN B 1 122 ? 1.967 -9.867 2.186 1 73.31 122 GLN B CA 1
ATOM 2097 C C . GLN B 1 122 ? 3.043 -8.938 1.642 1 73.31 122 GLN B C 1
ATOM 2099 O O . GLN B 1 122 ? 3.498 -9.094 0.507 1 73.31 122 GLN B O 1
ATOM 2104 N N . ARG B 1 123 ? 3.465 -8.094 2.471 1 70.31 123 ARG B N 1
ATOM 2105 C CA . ARG B 1 123 ? 4.367 -7.039 2.027 1 70.31 123 ARG B CA 1
ATOM 2106 C C . ARG B 1 123 ? 5.676 -7.621 1.505 1 70.31 123 ARG B C 1
ATOM 2108 O O . ARG B 1 123 ? 6.238 -7.121 0.528 1 70.31 123 ARG B O 1
ATOM 2115 N N . ALA B 1 124 ? 6.082 -8.57 2.217 1 71 124 ALA B N 1
ATOM 2116 C CA . ALA B 1 124 ? 7.371 -9.164 1.868 1 71 124 ALA B CA 1
ATOM 2117 C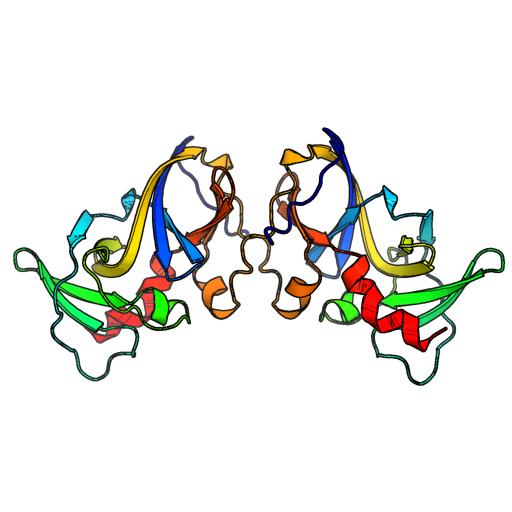 C . ALA B 1 124 ? 7.328 -9.797 0.479 1 71 124 ALA B C 1
ATOM 2119 O O . ALA B 1 124 ? 8.367 -10.008 -0.148 1 71 124 ALA B O 1
ATOM 2120 N N . PHE B 1 125 ? 6.098 -10.016 -0.044 1 80.06 125 PHE B N 1
ATOM 2121 C CA . PHE B 1 125 ? 5.965 -10.727 -1.31 1 80.06 125 PHE B CA 1
ATOM 2122 C C . PHE B 1 125 ? 5.637 -9.766 -2.443 1 80.06 125 PHE B C 1
ATOM 2124 O O . PHE B 1 125 ? 5.613 -10.156 -3.611 1 80.06 125 PHE B O 1
ATOM 2131 N N . CYS B 1 126 ? 5.371 -8.484 -2.004 1 79.38 126 CYS B N 1
ATOM 2132 C CA . CYS B 1 126 ? 4.902 -7.523 -2.992 1 79.38 126 CYS B CA 1
ATOM 2133 C C . CYS B 1 126 ? 6.07 -6.766 -3.615 1 79.38 126 CYS B C 1
ATOM 2135 O O . CYS B 1 126 ? 6.812 -6.078 -2.914 1 79.38 126 CYS B O 1
ATOM 2137 N N . ARG B 1 127 ? 6.176 -6.926 -4.898 1 72.44 127 ARG B N 1
ATOM 2138 C CA . ARG B 1 127 ? 7.227 -6.227 -5.629 1 72.44 127 ARG B CA 1
ATOM 2139 C C . ARG B 1 127 ? 6.777 -4.824 -6.023 1 72.44 127 ARG B C 1
ATOM 2141 O O . ARG B 1 127 ? 7.602 -3.912 -6.137 1 72.44 127 ARG B O 1
ATOM 2148 N N . GLY B 1 128 ? 5.527 -4.746 -6.312 1 72.69 128 GLY B N 1
ATOM 2149 C CA . GLY B 1 128 ? 4.969 -3.484 -6.77 1 72.69 128 GLY B CA 1
ATOM 2150 C C . GLY B 1 128 ? 3.459 -3.525 -6.93 1 72.69 128 GLY B C 1
ATOM 2151 O O . GLY B 1 128 ? 2.826 -4.539 -6.629 1 72.69 128 GLY B O 1
ATOM 2152 N N . ILE B 1 129 ? 2.949 -2.324 -7.273 1 75.62 129 ILE B N 1
ATOM 2153 C CA . ILE B 1 129 ? 1.509 -2.197 -7.465 1 75.62 129 ILE B CA 1
ATOM 2154 C C . ILE B 1 129 ? 1.211 -1.825 -8.914 1 75.62 129 ILE B C 1
ATOM 2156 O O . ILE B 1 129 ? 1.905 -0.993 -9.508 1 75.62 129 ILE B O 1
ATOM 2160 N N . VAL B 1 130 ? 0.263 -2.527 -9.508 1 76.81 130 VAL B N 1
ATOM 2161 C CA . VAL B 1 130 ? -0.209 -2.242 -10.859 1 76.81 130 VAL B CA 1
ATOM 2162 C C . VAL B 1 130 ? -1.641 -1.713 -10.805 1 76.81 130 VAL B C 1
ATOM 2164 O O . VAL B 1 130 ? -2.48 -2.252 -10.086 1 76.81 130 VAL B O 1
ATOM 2167 N N . ALA B 1 131 ? -1.795 -0.589 -11.461 1 69.44 131 ALA B N 1
ATOM 2168 C CA . ALA B 1 131 ? -3.158 -0.084 -11.609 1 69.44 131 ALA B CA 1
ATOM 2169 C C . ALA B 1 131 ? -3.9 -0.821 -12.719 1 69.44 131 ALA B C 1
ATOM 2171 O O . ALA B 1 131 ? -3.463 -0.823 -13.867 1 69.44 131 ALA B O 1
ATOM 2172 N N . LEU B 1 132 ? -4.762 -1.604 -12.312 1 71.25 132 LEU B N 1
ATOM 2173 C CA . LEU B 1 132 ? -5.66 -2.219 -13.281 1 71.25 132 LEU B CA 1
ATOM 2174 C C . LEU B 1 132 ? -6.973 -1.449 -13.375 1 71.25 132 LEU B C 1
ATOM 2176 O O . LEU B 1 132 ? -7.184 -0.482 -12.641 1 71.25 132 LEU B O 1
ATOM 2180 N N . GLU B 1 133 ? -7.691 -1.548 -14.461 1 61.84 133 GLU B N 1
ATOM 2181 C CA . GLU B 1 133 ? -8.859 -0.736 -14.797 1 61.84 133 GLU B CA 1
ATOM 2182 C C . GLU B 1 133 ? -9.492 -0.141 -13.539 1 61.84 133 GLU B C 1
ATOM 2184 O O . GLU B 1 133 ? -9.664 1.076 -13.445 1 61.84 133 GLU B O 1
ATOM 2189 N N . LYS B 1 134 ? -9.906 -0.768 -12.617 1 57.19 134 LYS B N 1
ATOM 2190 C CA . LYS B 1 134 ? -10.617 -0.158 -11.492 1 57.19 134 LYS B CA 1
ATOM 2191 C C . LYS B 1 134 ? -10.008 -0.582 -10.164 1 57.19 134 LYS B C 1
ATOM 2193 O O . LYS B 1 134 ? -10.625 -0.406 -9.109 1 57.19 134 LYS B O 1
ATOM 2198 N N . THR B 1 135 ? -8.812 -1.16 -10.25 1 63.91 135 THR B N 1
ATOM 2199 C CA . THR B 1 135 ? -8.258 -1.645 -8.992 1 63.91 135 THR B CA 1
ATOM 2200 C C . THR B 1 135 ? -6.734 -1.648 -9.031 1 63.91 135 THR B C 1
ATOM 2202 O O . THR B 1 135 ? -6.141 -1.61 -10.109 1 63.91 135 THR B O 1
ATOM 2205 N N . MET B 1 136 ? -6.168 -1.434 -7.863 1 71.88 136 MET B N 1
ATOM 2206 C CA . MET B 1 136 ? -4.727 -1.63 -7.711 1 71.88 136 MET B CA 1
ATOM 2207 C C . MET B 1 136 ? -4.418 -3.049 -7.238 1 71.88 136 MET B C 1
ATOM 2209 O O . MET B 1 136 ? -5.07 -3.559 -6.324 1 71.88 136 MET B O 1
ATOM 2213 N N . VAL B 1 137 ? -3.531 -3.643 -8.008 1 80.19 137 VAL B N 1
ATOM 2214 C CA . VAL B 1 137 ? -3.238 -5.039 -7.715 1 80.19 137 VAL B CA 1
ATOM 2215 C C . VAL B 1 137 ? -1.761 -5.195 -7.363 1 80.19 137 VAL B C 1
ATOM 2217 O O . VAL B 1 137 ? -0.898 -4.578 -7.992 1 80.19 137 VAL B O 1
ATOM 2220 N N . CYS B 1 138 ? -1.533 -6.023 -6.297 1 80.88 138 CYS B N 1
ATOM 2221 C CA . CYS B 1 138 ? -0.158 -6.293 -5.895 1 80.88 138 CYS B CA 1
ATOM 2222 C C . CYS B 1 138 ? 0.542 -7.188 -6.91 1 80.88 138 CYS B C 1
ATOM 2224 O O . CYS B 1 138 ? 0.032 -8.25 -7.266 1 80.88 138 CYS B O 1
ATOM 2226 N N . PHE B 1 139 ? 1.657 -6.742 -7.406 1 83.06 139 PHE B N 1
ATOM 2227 C CA . PHE B 1 139 ? 2.562 -7.52 -8.242 1 83.06 139 PHE B CA 1
ATOM 2228 C C . PHE B 1 139 ? 3.553 -8.297 -7.387 1 83.06 139 PHE B C 1
ATOM 2230 O O . PHE B 1 139 ? 4.391 -7.711 -6.699 1 83.06 139 PHE B O 1
ATOM 2237 N N . LEU B 1 140 ? 3.451 -9.648 -7.461 1 85.94 140 LEU B N 1
ATOM 2238 C CA . LEU B 1 140 ? 4.184 -10.484 -6.516 1 85.94 140 LEU B CA 1
ATOM 2239 C C . LEU B 1 140 ? 5.617 -10.711 -6.988 1 85.94 140 LEU B C 1
ATOM 2241 O O . LEU B 1 140 ? 5.863 -10.875 -8.188 1 85.94 140 LEU B O 1
ATOM 2245 N N . ASN B 1 141 ? 6.461 -10.703 -5.977 1 81.06 141 ASN B N 1
ATOM 2246 C CA . ASN B 1 141 ? 7.82 -11.195 -6.184 1 81.06 141 ASN B CA 1
ATOM 2247 C C . ASN B 1 141 ? 7.906 -12.703 -5.973 1 81.06 141 ASN B C 1
ATOM 2249 O O . ASN B 1 141 ? 7.969 -13.172 -4.836 1 81.06 141 ASN B O 1
ATOM 2253 N N . LEU B 1 142 ? 7.969 -13.438 -7.074 1 87.12 142 LEU B N 1
ATOM 2254 C CA . LEU B 1 142 ? 7.891 -14.891 -6.98 1 87.12 142 LEU B CA 1
ATOM 2255 C C . LEU B 1 142 ? 9.156 -15.469 -6.348 1 87.12 142 LEU B C 1
ATOM 2257 O O . LEU B 1 142 ? 9.109 -16.5 -5.684 1 87.12 142 LEU B O 1
ATOM 2261 N N . ASP B 1 143 ? 10.297 -14.766 -6.512 1 78.19 143 ASP B N 1
ATOM 2262 C CA . ASP B 1 143 ? 11.508 -15.227 -5.844 1 78.19 143 ASP B CA 1
ATOM 2263 C C . ASP B 1 143 ? 11.312 -15.289 -4.332 1 78.19 143 ASP B C 1
ATOM 2265 O O . ASP B 1 143 ? 11.758 -16.234 -3.684 1 78.19 143 ASP B O 1
ATOM 2269 N N . THR B 1 144 ? 10.672 -14.305 -3.828 1 78.44 144 THR B N 1
ATOM 2270 C CA . THR B 1 144 ? 10.414 -14.242 -2.395 1 78.44 144 THR B CA 1
ATOM 2271 C C . THR B 1 144 ? 9.352 -15.266 -1.993 1 78.44 144 THR B C 1
ATOM 2273 O O . THR B 1 144 ? 9.43 -15.859 -0.916 1 78.44 144 THR B O 1
ATOM 2276 N N . VAL B 1 145 ? 8.352 -15.484 -2.793 1 84.5 145 VAL B N 1
ATOM 2277 C CA . VAL B 1 145 ? 7.262 -16.422 -2.518 1 84.5 145 VAL B CA 1
ATOM 2278 C C . VAL B 1 145 ? 7.82 -17.828 -2.377 1 84.5 145 VAL B C 1
ATOM 2280 O O . VAL B 1 145 ? 7.383 -18.594 -1.515 1 84.5 145 VAL B O 1
ATOM 2283 N N . ILE B 1 146 ? 8.859 -18.141 -3.16 1 81.12 146 ILE B N 1
ATOM 2284 C CA . ILE B 1 146 ? 9.312 -19.531 -3.199 1 81.12 146 ILE B CA 1
ATOM 2285 C C . ILE B 1 146 ? 10.602 -19.672 -2.391 1 81.12 146 ILE B C 1
ATOM 2287 O O . ILE B 1 146 ? 11.164 -20.766 -2.297 1 81.12 146 ILE B O 1
ATOM 2291 N N . ALA B 1 147 ? 11.312 -18.672 -1.961 1 64.25 147 ALA B N 1
ATOM 2292 C CA . ALA B 1 147 ? 12.641 -18.688 -1.359 1 64.25 147 ALA B CA 1
ATOM 2293 C C . ALA B 1 147 ? 12.742 -19.719 -0.246 1 64.25 147 ALA B C 1
ATOM 2295 O O . ALA B 1 147 ? 13.727 -20.453 -0.157 1 64.25 147 ALA B O 1
ATOM 2296 N N . ASP B 1 148 ? 11.922 -19.703 0.814 1 53.34 148 ASP B N 1
ATOM 2297 C CA . ASP B 1 148 ? 12.156 -20.625 1.92 1 53.34 148 ASP B CA 1
ATOM 2298 C C . ASP B 1 148 ? 11.844 -22.062 1.512 1 53.34 148 ASP B C 1
ATOM 2300 O O . ASP B 1 148 ? 12.391 -23.016 2.076 1 53.34 148 ASP B O 1
ATOM 2304 N N . GLU B 1 149 ? 10.961 -22.172 0.751 1 51.56 149 GLU B N 1
ATOM 2305 C CA . GLU B 1 149 ? 10.266 -23.453 0.677 1 51.56 149 GLU B CA 1
ATOM 2306 C C . GLU B 1 149 ? 11.164 -24.531 0.089 1 51.56 149 GLU B C 1
ATOM 2308 O O . GLU B 1 149 ? 11.148 -25.672 0.549 1 51.56 149 GLU B O 1
ATOM 2313 N N . LEU B 1 150 ? 11.633 -24.25 -1.139 1 50.94 150 LEU B N 1
ATOM 2314 C CA . LEU B 1 150 ? 12.062 -25.422 -1.893 1 50.94 150 LEU B CA 1
ATOM 2315 C C . LEU B 1 150 ? 13.359 -25.984 -1.321 1 50.94 150 LEU B C 1
ATOM 2317 O O . LEU B 1 150 ? 13.789 -27.062 -1.714 1 50.94 150 LEU B O 1
ATOM 2321 N N . ALA B 1 151 ? 13.969 -25.25 -0.65 1 46.81 151 ALA B N 1
ATOM 2322 C CA . ALA B 1 151 ? 15.227 -25.859 -0.21 1 46.81 151 ALA B CA 1
ATOM 2323 C C . ALA B 1 151 ? 14.969 -27.172 0.525 1 46.81 151 ALA B C 1
ATOM 2325 O O . ALA B 1 151 ? 15.773 -28.109 0.447 1 46.81 151 ALA B O 1
ATOM 2326 N N . GLN B 1 152 ? 13.945 -27.109 1.188 1 43.25 152 GLN B N 1
ATOM 2327 C CA . GLN B 1 152 ? 13.898 -28.344 1.957 1 43.25 152 GLN B CA 1
ATOM 2328 C C . GLN B 1 152 ? 13.367 -29.5 1.111 1 43.25 152 GLN B C 1
ATOM 2330 O O . GLN B 1 152 ? 13.625 -30.672 1.416 1 43.25 152 GLN B O 1
ATOM 2335 N N . ALA B 1 153 ? 12.516 -29.25 0.199 1 45.38 153 ALA B N 1
ATOM 2336 C CA . ALA B 1 153 ? 11.969 -30.422 -0.491 1 45.38 153 ALA B CA 1
ATOM 2337 C C . ALA B 1 153 ? 13.008 -31.031 -1.424 1 45.38 153 ALA B C 1
ATOM 2339 O O . ALA B 1 153 ? 12.867 -32.188 -1.85 1 45.38 153 ALA B O 1
ATOM 2340 N N . ALA B 1 154 ? 14.055 -30.219 -1.938 1 38.53 154 ALA B N 1
ATOM 2341 C CA . ALA B 1 154 ? 15.07 -30.969 -2.67 1 38.53 154 ALA B CA 1
ATOM 2342 C C . ALA B 1 154 ? 15.992 -31.719 -1.713 1 38.53 154 ALA B C 1
ATOM 2344 O O . ALA B 1 154 ? 16.266 -31.25 -0.604 1 38.53 154 ALA B O 1
#